Protein AF-0000000071470321 (afdb_homodimer)

Organism: Pichia kudriavzevii (NCBI:txid4909)

Radius of gyration: 18.42 Å; Cα contacts (8 Å, |Δi|>4): 345; chains: 2; bounding box: 33×52×43 Å

Nearest PDB structures (foldseek):
  3jst-assembly2_B  TM=9.432E-01  e=3.176E-10  Brucella melitensis
  4wil-assembly1_A  TM=9.057E-01  e=2.790E-10  Mus musculus
  2ebb-assembly1_A-2  TM=9.153E-01  e=9.550E-10  Geobacillus kaustophilus
  1ru0-assembly1_A  TM=9.056E-01  e=1.087E-09  Mus musculus
  4c45-assembly1_A  TM=8.830E-01  e=2.523E-09  Homo sapiens

Solvent-accessible surface area (backbone atoms only — not comparable to full-atom values): 11444 Å² total; per-residue (Å²): 114,61,57,51,74,67,56,44,57,59,52,46,65,76,40,72,81,47,43,80,42,72,48,86,48,91,91,46,44,29,30,38,35,41,77,48,58,45,96,33,46,68,54,36,50,53,52,48,52,52,44,51,52,52,22,63,75,69,71,52,66,47,39,39,36,35,48,59,27,34,40,39,40,37,35,53,34,74,92,60,59,13,42,33,71,63,43,54,54,47,50,53,51,46,51,52,54,43,55,73,72,60,57,65,130,113,61,58,48,74,68,57,44,56,58,54,46,65,76,41,70,81,47,41,80,42,74,47,86,48,91,90,45,45,30,32,38,36,44,76,48,57,44,96,33,46,70,54,34,50,53,50,48,51,52,46,51,52,52,21,62,75,70,72,52,65,47,39,38,35,35,48,59,27,34,40,37,39,37,35,52,35,75,92,60,58,15,41,33,70,65,42,54,55,48,50,52,51,47,50,52,54,42,56,73,72,59,55,65,129

Foldseek 3Di:
DADDPVRCVVLCVVLVQWDWDCDPDPQAETKIKHKFFDPWLVLQVVLVVQLVVVCVVLVFDWDWDDDTRMIMTMGADVVVRYHDPSRSVSSVSSVVSCVVSPGDD/DADDPVRCVVLCVVLVQWDWDCDPDPQAETKIKHKFFDPWLVLQVVLVVQLVVVCVVLVFDWDWDDDTRMIMTMGADVVVRYHDPSRSVSSVSSVVSCVVSVGDD

InterPro domains:
  IPR001533 Pterin 4 alpha carbinolamine dehydratase [PF01329] (2-96)
  IPR001533 Pterin 4 alpha carbinolamine dehydratase [PTHR12599] (9-101)
  IPR036428 Pterin 4 alpha carbinolamine dehydratase superfamily [G3DSA:3.30.1360.20] (1-102)
  IPR036428 Pterin 4 alpha carbinolamine dehydratase superfamily [SSF55248] (2-99)

Secondary structure (DSSP, 8-state):
----HHHHHHHHTTSTTSEEE---STT---EEEEEEE-SSHHHHHHHHHHHHHHHHHHT---EEEEETTEEEEEE-BGGGTB--HHHHHHHHHHHHHHHHHT---/----HHHHHHHHHTSTTSEEE---STT---EEEEEEE-SSHHHHHHHHHHHHHHHHHHT---EEEEETTEEEEEE-BGGGTB--HHHHHHHHHHHHHHHHTT---

pLDDT: mean 96.02, std 5.5, range [62.69, 98.94]

Sequence (210 aa):
MKLNALQIKTLVAAVPKWQFVPAITDNACDKLTRKYQFRSFEESWCFLTRVAMKSHKLGHHPLIKNLYNVVELELTTHDVQGLSELDFKMAKSIEKAANQLGVKDMKLNALQIKTLVAAVPKWQFVPAITDNACDKLTRKYQFRSFEESWCFLTRVAMKSHKLGHHPLIKNLYNVVELELTTHDVQGLSELDFKMAKSIEKAANQLGVKD

Structure (mmCIF, N/CA/C/O backbone):
data_AF-0000000071470321-model_v1
#
loop_
_entity.id
_entity.type
_entity.pdbx_description
1 polymer '4a-hydroxytetrahydrobiopterin dehydratase'
#
loop_
_atom_site.group_PDB
_atom_site.id
_atom_site.type_symbol
_atom_site.label_atom_id
_atom_site.label_alt_id
_atom_site.label_comp_id
_atom_site.label_asym_id
_atom_site.label_entity_id
_atom_site.label_seq_id
_atom_site.pdbx_PDB_ins_code
_atom_site.Cartn_x
_atom_site.Cartn_y
_atom_site.Cartn_z
_atom_site.occupancy
_atom_site.B_iso_or_equiv
_atom_site.auth_seq_id
_atom_site.auth_comp_id
_atom_site.auth_asym_id
_atom_site.auth_atom_id
_atom_site.pdbx_PDB_model_num
ATOM 1 N N . MET A 1 1 ? 2.666 25.391 5.617 1 93.25 1 MET A N 1
ATOM 2 C CA . MET A 1 1 ? 3.977 25.844 6.062 1 93.25 1 MET A CA 1
ATOM 3 C C . MET A 1 1 ? 4.777 24.703 6.672 1 93.25 1 MET A C 1
ATOM 5 O O . MET A 1 1 ? 4.23 23.875 7.395 1 93.25 1 MET A O 1
ATOM 9 N N . LYS A 1 2 ? 6.105 24.734 6.41 1 97.19 2 LYS A N 1
ATOM 10 C CA . LYS A 1 2 ? 6.98 23.719 6.973 1 97.19 2 LYS A CA 1
ATOM 11 C C . LYS A 1 2 ? 7.203 23.953 8.469 1 97.19 2 LYS A C 1
ATOM 13 O O . LYS A 1 2 ? 7.449 25.078 8.898 1 97.19 2 LYS A O 1
ATOM 18 N N . LEU A 1 3 ? 7.125 22.906 9.203 1 98.06 3 LEU A N 1
ATOM 19 C CA . LEU A 1 3 ? 7.336 22.984 10.641 1 98.06 3 LEU A CA 1
ATOM 20 C C . LEU A 1 3 ? 8.82 23.016 10.977 1 98.06 3 LEU A C 1
ATOM 22 O O . LEU A 1 3 ? 9.625 22.375 10.289 1 98.06 3 LEU A O 1
ATOM 26 N N . ASN A 1 4 ? 9.141 23.719 12.047 1 96.75 4 ASN A N 1
ATOM 27 C CA . ASN A 1 4 ? 10.516 23.703 12.531 1 96.75 4 ASN A CA 1
ATOM 28 C C . ASN A 1 4 ? 10.719 22.641 13.609 1 96.75 4 ASN A C 1
ATOM 30 O O . ASN A 1 4 ? 9.773 21.969 14.008 1 96.75 4 ASN A O 1
ATOM 34 N N . ALA A 1 5 ? 11.977 22.516 14.023 1 96.06 5 ALA A N 1
ATOM 35 C CA . ALA A 1 5 ? 12.344 21.422 14.922 1 96.06 5 ALA A CA 1
ATOM 36 C C . ALA A 1 5 ? 11.547 21.5 16.219 1 96.06 5 ALA A C 1
ATOM 38 O O . ALA A 1 5 ? 11.125 20.469 16.75 1 96.06 5 ALA A O 1
ATOM 39 N N . LEU A 1 6 ? 11.359 22.656 16.781 1 97.38 6 LEU A N 1
ATOM 40 C CA . LEU A 1 6 ? 10.625 22.812 18.031 1 97.38 6 LEU A CA 1
ATOM 41 C C . LEU A 1 6 ? 9.156 22.469 17.844 1 97.38 6 LEU A C 1
ATOM 43 O O . LEU A 1 6 ? 8.562 21.797 18.688 1 97.38 6 LEU A O 1
ATOM 47 N N . GLN A 1 7 ? 8.547 22.969 16.766 1 98.25 7 GLN A N 1
ATOM 48 C CA . GLN A 1 7 ? 7.168 22.641 16.438 1 98.25 7 GLN A CA 1
ATOM 49 C C . GLN A 1 7 ? 6.984 21.125 16.281 1 98.25 7 GLN A C 1
ATOM 51 O O . GLN A 1 7 ? 6.016 20.562 16.797 1 98.25 7 GLN A O 1
ATOM 56 N N . ILE A 1 8 ? 7.891 20.531 15.617 1 98.31 8 ILE A N 1
ATOM 57 C CA . ILE A 1 8 ? 7.832 19.094 15.375 1 98.31 8 ILE A CA 1
ATOM 58 C C . ILE A 1 8 ? 7.891 18.344 16.703 1 98.31 8 ILE A C 1
ATOM 60 O O . ILE A 1 8 ? 7.094 17.422 16.953 1 98.31 8 ILE A O 1
ATOM 64 N N . LYS A 1 9 ? 8.859 18.719 17.516 1 97.25 9 LYS A N 1
ATOM 65 C CA . LYS A 1 9 ? 9 18.062 18.812 1 97.25 9 LYS A CA 1
ATOM 66 C C . LYS A 1 9 ? 7.691 18.125 19.594 1 97.25 9 LYS A C 1
ATOM 68 O O . LYS A 1 9 ? 7.258 17.125 20.172 1 97.25 9 LYS A O 1
ATOM 73 N N . THR A 1 10 ? 7.043 19.219 19.656 1 98.19 10 THR A N 1
ATOM 74 C CA . THR A 1 10 ? 5.789 19.438 20.375 1 98.19 10 THR A CA 1
ATOM 75 C C . THR A 1 10 ? 4.676 18.578 19.781 1 98.19 10 THR A C 1
ATOM 77 O O . THR A 1 10 ? 3.93 17.922 20.5 1 98.19 10 THR A O 1
ATOM 80 N N . LEU A 1 11 ? 4.582 18.594 18.484 1 98.44 11 LEU A N 1
ATOM 81 C CA . LEU A 1 11 ? 3.477 17.922 17.812 1 98.44 11 LEU A CA 1
ATOM 82 C C . LEU A 1 11 ? 3.656 16.422 17.844 1 98.44 11 LEU A C 1
ATOM 84 O O . LEU A 1 11 ? 2.674 15.672 17.891 1 98.44 11 LEU A O 1
ATOM 88 N N . VAL A 1 12 ? 4.926 15.938 17.766 1 98.38 12 VAL A N 1
ATOM 89 C CA . VAL A 1 12 ? 5.199 14.5 17.844 1 98.38 12 VAL A CA 1
ATOM 90 C C . VAL A 1 12 ? 4.676 13.945 19.172 1 98.38 12 VAL A C 1
ATOM 92 O O . VAL A 1 12 ? 4.184 12.82 19.219 1 98.38 12 VAL A O 1
ATOM 95 N N . ALA A 1 13 ? 4.746 14.742 20.203 1 98 13 ALA A N 1
ATOM 96 C CA . ALA A 1 13 ? 4.262 14.336 21.516 1 98 13 ALA A CA 1
ATOM 97 C C . ALA A 1 13 ? 2.764 14.055 21.484 1 98 13 ALA A C 1
ATOM 99 O O . ALA A 1 13 ? 2.26 13.266 22.281 1 98 13 ALA A O 1
ATOM 100 N N . ALA A 1 14 ? 2.057 14.633 20.594 1 97.69 14 ALA A N 1
ATOM 101 C CA . ALA A 1 14 ? 0.608 14.484 20.484 1 97.69 14 ALA A CA 1
ATOM 102 C C . ALA A 1 14 ? 0.24 13.219 19.719 1 97.69 14 ALA A C 1
ATOM 104 O O . ALA A 1 14 ? -0.918 12.797 19.719 1 97.69 14 ALA A O 1
ATOM 105 N N . VAL A 1 15 ? 1.137 12.586 19.031 1 98.19 15 VAL A N 1
ATOM 106 C CA . VAL A 1 15 ? 0.945 11.328 18.312 1 98.19 15 VAL A CA 1
ATOM 107 C C . VAL A 1 15 ? 2.018 10.328 18.719 1 98.19 15 VAL A C 1
ATOM 109 O O . VAL A 1 15 ? 2.803 9.867 17.891 1 98.19 15 VAL A O 1
ATOM 112 N N . PRO A 1 16 ? 1.964 9.852 19.891 1 96.94 16 PRO A N 1
ATOM 113 C CA . PRO A 1 16 ? 3.08 9.141 20.516 1 96.94 16 PRO A CA 1
ATOM 114 C C . PRO A 1 16 ? 3.346 7.781 19.875 1 96.94 16 PRO A C 1
ATOM 116 O O . PRO A 1 16 ? 4.422 7.207 20.062 1 96.94 16 PRO A O 1
ATOM 119 N N . LYS A 1 17 ? 2.447 7.258 19.156 1 97.31 17 LYS A N 1
ATOM 120 C CA . LYS A 1 17 ? 2.66 5.949 18.547 1 97.31 17 LYS A CA 1
ATOM 121 C C . LYS A 1 17 ? 3.322 6.09 17.172 1 97.31 17 LYS A C 1
ATOM 123 O O . LYS A 1 17 ? 3.744 5.094 16.578 1 97.31 17 LYS A O 1
ATOM 128 N N . TRP A 1 18 ? 3.303 7.262 16.641 1 98.56 18 TRP A N 1
ATOM 129 C CA . TRP A 1 18 ? 4 7.543 15.391 1 98.56 18 TRP A CA 1
ATOM 130 C C . TRP A 1 18 ? 5.477 7.828 15.648 1 98.56 18 TRP A C 1
ATOM 132 O O . TRP A 1 18 ? 5.828 8.484 16.625 1 98.56 18 TRP A O 1
ATOM 142 N N . GLN A 1 19 ? 6.273 7.359 14.766 1 98.69 19 GLN A N 1
ATOM 143 C CA . GLN A 1 19 ? 7.711 7.59 14.859 1 98.69 19 GLN A CA 1
ATOM 144 C C . GLN A 1 19 ? 8.148 8.742 13.953 1 98.69 19 GLN A C 1
ATOM 146 O O . GLN A 1 19 ? 7.832 8.75 12.766 1 98.69 19 GLN A O 1
ATOM 151 N N . PHE A 1 20 ? 8.82 9.672 14.523 1 98.62 20 PHE A N 1
ATOM 152 C CA . PHE A 1 20 ? 9.469 10.711 13.734 1 98.62 20 PHE A CA 1
ATOM 153 C C . PHE A 1 20 ? 10.766 10.203 13.125 1 98.62 20 PHE A C 1
ATOM 155 O O . PHE A 1 20 ? 11.594 9.609 13.82 1 98.62 20 PHE A O 1
ATOM 162 N N . VAL A 1 21 ? 10.945 10.367 11.859 1 98.25 21 VAL A N 1
ATOM 163 C CA . VAL A 1 21 ? 12.141 9.969 11.125 1 98.25 21 VAL A CA 1
ATOM 164 C C . VAL A 1 21 ? 12.742 11.172 10.414 1 98.25 21 VAL A C 1
ATOM 166 O O . VAL A 1 21 ? 12.234 11.617 9.383 1 98.25 21 VAL A O 1
ATOM 169 N N . PRO A 1 22 ? 13.797 11.656 10.883 1 96.56 22 PRO A N 1
ATOM 170 C CA . PRO A 1 22 ? 14.43 12.805 10.242 1 96.56 22 PRO A CA 1
ATOM 171 C C . PRO A 1 22 ? 15.055 12.453 8.891 1 96.56 22 PRO A C 1
ATOM 173 O O . PRO A 1 22 ? 15.484 11.32 8.688 1 96.56 22 PRO A O 1
ATOM 176 N N . ALA A 1 23 ? 15.047 13.477 8.039 1 94.56 23 ALA A N 1
ATOM 177 C CA . ALA A 1 23 ? 15.727 13.305 6.754 1 94.56 23 ALA A CA 1
ATOM 178 C C . ALA A 1 23 ? 17.219 13.039 6.949 1 94.56 23 ALA A C 1
ATOM 180 O O . ALA A 1 23 ? 17.875 13.727 7.73 1 94.56 23 ALA A O 1
ATOM 181 N N . ILE A 1 24 ? 17.656 12.016 6.27 1 90.81 24 ILE A N 1
ATOM 182 C CA . ILE A 1 24 ? 19.062 11.641 6.426 1 90.81 24 ILE A CA 1
ATOM 183 C C . ILE A 1 24 ? 19.875 12.18 5.25 1 90.81 24 ILE A C 1
ATOM 185 O O . ILE A 1 24 ? 21.094 12.312 5.336 1 90.81 24 ILE A O 1
ATOM 189 N N . THR A 1 25 ? 19.266 12.375 4.141 1 90.31 25 THR A N 1
ATOM 190 C CA . THR A 1 25 ? 19.906 12.945 2.959 1 90.31 25 THR A CA 1
ATOM 191 C C . THR A 1 25 ? 19.188 14.211 2.506 1 90.31 25 THR A C 1
ATOM 193 O O . THR A 1 25 ? 18.062 14.484 2.947 1 90.31 25 THR A O 1
ATOM 196 N N . ASP A 1 26 ? 19.812 14.859 1.627 1 86.06 26 ASP A N 1
ATOM 197 C CA . ASP A 1 26 ? 19.266 16.109 1.132 1 86.06 26 ASP A CA 1
ATOM 198 C C . ASP A 1 26 ? 18.016 15.867 0.294 1 86.06 26 ASP A C 1
ATOM 200 O O . ASP A 1 26 ? 17.172 16.766 0.141 1 86.06 26 ASP A O 1
ATOM 204 N N . ASN A 1 27 ? 17.906 14.703 -0.226 1 88.75 27 ASN A N 1
ATOM 205 C CA . ASN A 1 27 ? 16.781 14.391 -1.098 1 88.75 27 ASN A CA 1
ATOM 206 C C . ASN A 1 27 ? 15.656 13.711 -0.332 1 88.75 27 ASN A C 1
ATOM 208 O O . ASN A 1 27 ? 14.648 13.312 -0.923 1 88.75 27 ASN A O 1
ATOM 212 N N . ALA A 1 28 ? 15.875 13.641 0.94 1 92.19 28 ALA A N 1
ATOM 213 C CA . ALA A 1 28 ? 14.852 13.016 1.777 1 92.19 28 ALA A CA 1
ATOM 214 C C . ALA A 1 28 ? 14.086 14.055 2.58 1 92.19 28 ALA A C 1
ATOM 216 O O . ALA A 1 28 ? 14.508 15.211 2.682 1 92.19 28 ALA A O 1
ATOM 217 N N . CYS A 1 29 ? 12.945 13.695 2.992 1 95.31 29 CYS A N 1
ATOM 218 C CA . CYS A 1 29 ? 12.117 14.555 3.834 1 95.31 29 CYS A CA 1
ATOM 219 C C . CYS A 1 29 ? 11.953 13.945 5.223 1 95.31 29 CYS A C 1
ATOM 221 O O . CYS A 1 29 ? 11.883 12.727 5.371 1 95.31 29 CYS A O 1
ATOM 223 N N . ASP A 1 30 ? 11.906 14.922 6.227 1 97.75 30 ASP A N 1
ATOM 224 C CA . ASP A 1 30 ? 11.352 14.461 7.496 1 97.75 30 ASP A CA 1
ATOM 225 C C . ASP A 1 30 ? 10.008 13.758 7.289 1 97.75 30 ASP A C 1
ATOM 227 O O . ASP A 1 30 ? 9.211 14.172 6.449 1 97.75 30 ASP A O 1
ATOM 231 N N . LYS A 1 31 ? 9.836 12.734 8.094 1 98.62 31 LYS A N 1
ATOM 232 C CA . LYS A 1 31 ? 8.555 12.039 7.941 1 98.62 31 LYS A CA 1
ATOM 233 C C . LYS A 1 31 ? 8.109 11.422 9.266 1 98.62 31 LYS A C 1
ATOM 235 O O . LYS A 1 31 ? 8.898 11.32 10.203 1 98.62 31 LYS A O 1
ATOM 240 N N . LEU A 1 32 ? 6.801 11.141 9.32 1 98.81 32 LEU A N 1
ATOM 241 C CA . LEU A 1 32 ? 6.215 10.281 10.344 1 98.81 32 LEU A CA 1
ATOM 242 C C . LEU A 1 32 ? 5.953 8.883 9.797 1 98.81 32 LEU A C 1
ATOM 244 O O . LEU A 1 32 ? 5.508 8.734 8.656 1 98.81 32 LEU A O 1
ATOM 248 N N . THR A 1 33 ? 6.242 7.875 10.586 1 98.88 33 THR A N 1
ATOM 249 C CA . THR A 1 33 ? 5.953 6.508 10.172 1 98.88 33 THR A CA 1
ATOM 250 C C . THR A 1 33 ? 5.188 5.762 11.258 1 98.88 33 THR A C 1
ATOM 252 O O . THR A 1 33 ? 5.309 6.082 12.445 1 98.88 33 THR A O 1
ATOM 255 N N . ARG A 1 34 ? 4.375 4.859 10.867 1 98.62 34 ARG A N 1
ATOM 256 C CA . ARG A 1 34 ? 3.562 4.027 11.75 1 98.62 34 ARG A CA 1
ATOM 257 C C . ARG A 1 34 ? 3.291 2.666 11.117 1 98.62 34 ARG A C 1
ATOM 259 O O . ARG A 1 34 ? 3.014 2.574 9.922 1 98.62 34 ARG A O 1
ATOM 266 N N . LYS A 1 35 ? 3.408 1.603 11.938 1 98.44 35 LYS A N 1
ATOM 267 C CA . LYS A 1 35 ? 3.148 0.235 11.492 1 98.44 35 LYS A CA 1
ATOM 268 C C . LYS A 1 35 ? 1.984 -0.38 12.266 1 98.44 35 LYS A C 1
ATOM 270 O O . LYS A 1 35 ? 1.875 -0.203 13.477 1 98.44 35 LYS A O 1
ATOM 275 N N . TYR A 1 36 ? 1.096 -1.03 11.539 1 98.19 36 TYR A N 1
ATOM 276 C CA . TYR A 1 36 ? -0.045 -1.74 12.109 1 98.19 36 TYR A CA 1
ATOM 277 C C . TYR A 1 36 ? -0.025 -3.211 11.711 1 98.19 36 TYR A C 1
ATOM 279 O O . TYR A 1 36 ? 0.339 -3.553 10.578 1 98.19 36 TYR A O 1
ATOM 287 N N . GLN A 1 37 ? -0.44 -4.035 12.648 1 97.06 37 GLN A N 1
ATOM 288 C CA . GLN A 1 37 ? -0.683 -5.449 12.367 1 97.06 37 GLN A CA 1
ATOM 289 C C . GLN A 1 37 ? -2.115 -5.84 12.719 1 97.06 37 GLN A C 1
ATOM 291 O O . GLN A 1 37 ? -2.566 -5.613 13.844 1 97.06 37 GLN A O 1
ATOM 296 N N . PHE A 1 38 ? -2.744 -6.449 11.742 1 97.31 38 PHE A N 1
ATOM 297 C CA . PHE A 1 38 ? -4.133 -6.855 11.914 1 97.31 38 PHE A CA 1
ATOM 298 C C . PHE A 1 38 ? -4.25 -8.375 12 1 97.31 38 PHE A C 1
ATOM 300 O O . PHE A 1 38 ? -3.256 -9.086 11.836 1 97.31 38 PHE A O 1
ATOM 307 N N . ARG A 1 39 ? -5.453 -8.836 12.344 1 95.06 39 ARG A N 1
ATOM 308 C CA . ARG A 1 39 ? -5.664 -10.273 12.484 1 95.06 39 ARG A CA 1
ATOM 309 C C . ARG A 1 39 ? -5.754 -10.945 11.117 1 95.06 39 ARG A C 1
ATOM 311 O O . ARG A 1 39 ? -5.48 -12.141 10.992 1 95.06 39 ARG A O 1
ATOM 318 N N . SER A 1 40 ? -6.184 -10.172 10.078 1 95.62 40 SER A N 1
ATOM 319 C CA . SER A 1 40 ? -6.418 -10.734 8.75 1 95.62 40 SER A CA 1
ATOM 320 C C . SER A 1 40 ? -6.242 -9.68 7.664 1 95.62 40 SER A C 1
ATOM 322 O O . SER A 1 40 ? -6.172 -8.484 7.957 1 95.62 40 SER A O 1
ATOM 324 N N . PHE A 1 41 ? -6.133 -10.18 6.453 1 96.69 41 PHE A N 1
ATOM 325 C CA . PHE A 1 41 ? -6.094 -9.273 5.312 1 96.69 41 PHE A CA 1
ATOM 326 C C . PHE A 1 41 ? -7.371 -8.438 5.238 1 96.69 41 PHE A C 1
ATOM 328 O O . PHE A 1 41 ? -7.324 -7.25 4.93 1 96.69 41 PHE A O 1
ATOM 335 N N . GLU A 1 42 ? -8.469 -9.062 5.512 1 95.5 42 GLU A N 1
ATOM 336 C CA . GLU A 1 42 ? -9.75 -8.367 5.477 1 95.5 42 GLU A CA 1
ATOM 337 C C . GLU A 1 42 ? -9.766 -7.18 6.438 1 95.5 42 GLU A C 1
ATOM 339 O O . GLU A 1 42 ? -10.258 -6.102 6.094 1 95.5 42 GLU A O 1
ATOM 344 N N . GLU A 1 43 ? -9.273 -7.328 7.582 1 96.06 43 GLU A N 1
ATOM 345 C CA . GLU A 1 43 ? -9.234 -6.246 8.562 1 96.06 43 GLU A CA 1
ATOM 346 C C . GLU A 1 43 ? -8.281 -5.137 8.125 1 96.06 43 GLU A C 1
ATOM 348 O O . GLU A 1 43 ? -8.578 -3.955 8.289 1 96.06 43 GLU A O 1
ATOM 353 N N . SER A 1 44 ? -7.129 -5.57 7.598 1 97.19 44 SER A N 1
ATOM 354 C CA . SER A 1 44 ? -6.195 -4.555 7.129 1 97.19 44 SER A CA 1
ATOM 355 C C . SER A 1 44 ? -6.801 -3.723 6.004 1 97.19 44 SER A C 1
ATOM 357 O O . SER A 1 44 ? -6.613 -2.506 5.953 1 97.19 44 SER A O 1
ATOM 359 N N . TRP A 1 45 ? -7.551 -4.383 5.145 1 97.5 45 TRP A N 1
ATOM 360 C CA . TRP A 1 45 ? -8.141 -3.654 4.027 1 97.5 45 TRP A CA 1
ATOM 361 C C . TRP A 1 45 ? -9.281 -2.754 4.5 1 97.5 45 TRP A C 1
ATOM 363 O O . TRP A 1 45 ? -9.477 -1.662 3.963 1 97.5 45 TRP A O 1
ATOM 373 N N . CYS A 1 46 ? -10.008 -3.184 5.48 1 97.19 46 CYS A N 1
ATOM 374 C CA . CYS A 1 46 ? -11.008 -2.314 6.09 1 97.19 46 CYS A CA 1
ATOM 375 C C . CYS A 1 46 ? -10.367 -1.051 6.648 1 97.19 46 CYS A C 1
ATOM 377 O O . CYS A 1 46 ? -10.875 0.053 6.438 1 97.19 46 CYS A O 1
ATOM 379 N N . PHE A 1 47 ? -9.328 -1.191 7.352 1 98.25 47 PHE A N 1
ATOM 380 C CA . PHE A 1 47 ? -8.578 -0.069 7.898 1 98.25 47 PHE A CA 1
ATOM 381 C C . PHE A 1 47 ? -8.109 0.866 6.789 1 98.25 47 PHE A C 1
ATOM 383 O O . PHE A 1 47 ? -8.32 2.078 6.863 1 98.25 47 PHE A O 1
ATOM 390 N N . LEU A 1 48 ? -7.551 0.27 5.758 1 98.5 48 LEU A N 1
ATOM 391 C CA . LEU A 1 48 ? -6.992 1.064 4.668 1 98.5 48 LEU A CA 1
ATOM 392 C C . LEU A 1 48 ? -8.094 1.814 3.926 1 98.5 48 LEU A C 1
ATOM 394 O O . LEU A 1 48 ? -7.879 2.934 3.453 1 98.5 48 LEU A O 1
ATOM 398 N N . THR A 1 49 ? -9.227 1.195 3.811 1 97.56 49 THR A N 1
ATOM 399 C CA . THR A 1 49 ? -10.344 1.88 3.18 1 97.56 49 THR A CA 1
ATOM 400 C C . THR A 1 49 ? -10.742 3.119 3.977 1 97.56 49 THR A C 1
ATOM 402 O O . THR A 1 49 ? -11.023 4.172 3.398 1 97.56 49 THR A O 1
ATOM 405 N N . ARG A 1 50 ? -10.789 3.07 5.238 1 97.69 50 ARG A N 1
ATOM 406 C CA . ARG A 1 50 ? -11.062 4.234 6.074 1 97.69 50 ARG A CA 1
ATOM 407 C C . ARG A 1 50 ? -9.977 5.297 5.914 1 97.69 50 ARG A C 1
ATOM 409 O O . ARG A 1 50 ? -10.281 6.488 5.824 1 97.69 50 ARG A O 1
ATOM 416 N N . VAL A 1 51 ? -8.766 4.832 5.922 1 98.38 51 VAL A N 1
ATOM 417 C CA . VAL A 1 51 ? -7.648 5.75 5.742 1 98.38 51 VAL A CA 1
ATOM 418 C C . VAL A 1 51 ? -7.781 6.473 4.402 1 98.38 51 VAL A C 1
ATOM 420 O O . VAL A 1 51 ? -7.562 7.684 4.32 1 98.38 51 VAL A O 1
ATOM 423 N N . ALA A 1 52 ? -8.141 5.738 3.373 1 98.31 52 ALA A N 1
ATOM 424 C CA . ALA A 1 52 ? -8.32 6.328 2.049 1 98.31 52 ALA A CA 1
ATOM 425 C C . ALA A 1 52 ? -9.391 7.422 2.074 1 98.31 52 ALA A C 1
ATOM 427 O O . ALA A 1 52 ? -9.211 8.484 1.479 1 98.31 52 ALA A O 1
ATOM 428 N N . MET A 1 53 ? -10.469 7.203 2.746 1 96.69 53 MET A N 1
ATOM 429 C CA . MET A 1 53 ? -11.539 8.188 2.857 1 96.69 53 MET A CA 1
ATOM 430 C C . MET A 1 53 ? -11.062 9.43 3.6 1 96.69 53 MET A C 1
ATOM 432 O O . MET A 1 53 ? -11.359 10.555 3.188 1 96.69 53 MET A O 1
ATOM 436 N N . LYS A 1 54 ? -10.367 9.242 4.672 1 97.38 54 LYS A N 1
ATOM 437 C CA . LYS A 1 54 ? -9.836 10.375 5.434 1 97.38 54 LYS A CA 1
ATOM 438 C C . LYS A 1 54 ? -8.836 11.172 4.605 1 97.38 54 LYS A C 1
ATOM 440 O O . LYS A 1 54 ? -8.797 12.398 4.691 1 97.38 54 LYS A O 1
ATOM 445 N N . SER A 1 55 ? -7.957 10.461 3.857 1 97.25 55 SER A N 1
ATOM 446 C CA . SER A 1 55 ? -6.996 11.094 2.963 1 97.25 55 SER A CA 1
ATOM 447 C C . SER A 1 55 ? -7.691 12.023 1.972 1 97.25 55 SER A C 1
ATOM 449 O O . SER A 1 55 ? -7.246 13.156 1.758 1 97.25 55 SER A O 1
ATOM 451 N N . HIS A 1 56 ? -8.758 11.5 1.398 1 94.06 56 HIS A N 1
ATOM 452 C CA . HIS A 1 56 ? -9.516 12.273 0.428 1 94.06 56 HIS A CA 1
ATOM 453 C C . HIS A 1 56 ? -10.117 13.523 1.069 1 94.06 56 HIS A C 1
ATOM 455 O O . HIS A 1 56 ? -10.047 14.617 0.5 1 94.06 56 HIS A O 1
ATOM 461 N N . LYS A 1 57 ? -10.664 13.398 2.223 1 94.69 57 LYS A N 1
ATOM 462 C CA . LYS A 1 57 ? -11.297 14.492 2.941 1 94.69 57 LYS A CA 1
ATOM 463 C C . LYS A 1 57 ? -10.289 15.578 3.305 1 94.69 57 LYS A C 1
ATOM 465 O O . LYS A 1 57 ? -10.562 16.766 3.158 1 94.69 57 LYS A O 1
ATOM 470 N N . LEU A 1 58 ? -9.125 15.172 3.736 1 96.25 58 LEU A N 1
ATOM 471 C CA . LEU A 1 58 ? -8.117 16.109 4.227 1 96.25 58 LEU A CA 1
ATOM 472 C C . LEU A 1 58 ? -7.262 16.641 3.08 1 96.25 58 LEU A C 1
ATOM 474 O O . LEU A 1 58 ? -6.562 17.641 3.236 1 96.25 58 LEU A O 1
ATOM 478 N N . GLY A 1 59 ? -7.297 15.906 1.946 1 95.94 59 GLY A N 1
ATOM 479 C CA . GLY A 1 59 ? -6.426 16.266 0.837 1 95.94 59 GLY A CA 1
ATOM 480 C C . GLY A 1 59 ? -4.961 15.984 1.11 1 95.94 59 GLY A C 1
ATOM 481 O O . GLY A 1 59 ? -4.086 16.719 0.647 1 95.94 59 GLY A O 1
ATOM 482 N N . HIS A 1 60 ? -4.664 15.094 1.919 1 97.94 60 HIS A N 1
ATOM 483 C CA . HIS A 1 60 ? -3.326 14.648 2.283 1 97.94 60 HIS A CA 1
ATOM 484 C C . HIS A 1 60 ? -3.238 13.125 2.285 1 97.94 60 HIS A C 1
ATOM 486 O O . HIS A 1 60 ? -4.016 12.453 2.971 1 97.94 60 HIS A O 1
ATOM 492 N N . HIS A 1 61 ? -2.295 12.594 1.444 1 98.06 61 HIS A N 1
ATOM 493 C CA . HIS A 1 61 ? -2.252 11.156 1.197 1 98.06 61 HIS A CA 1
ATOM 494 C C . HIS A 1 61 ? -0.959 10.539 1.724 1 98.06 61 HIS A C 1
ATOM 496 O O . HIS A 1 61 ? 0.134 10.984 1.364 1 98.06 61 HIS A O 1
ATOM 502 N N . PRO A 1 62 ? -1.076 9.523 2.547 1 98.69 62 PRO A N 1
ATOM 503 C CA . PRO A 1 62 ? 0.125 8.828 3.01 1 98.69 62 PRO A CA 1
ATOM 504 C C . PRO A 1 62 ? 0.733 7.926 1.939 1 98.69 62 PRO A C 1
ATOM 506 O O . PRO A 1 62 ? 0.047 7.535 0.991 1 98.69 62 PRO A O 1
ATOM 509 N N . LEU A 1 63 ? 2.053 7.684 2.055 1 98.75 63 LEU A N 1
ATOM 510 C CA . LEU A 1 63 ? 2.58 6.473 1.441 1 98.75 63 LEU A CA 1
ATOM 511 C C . LEU A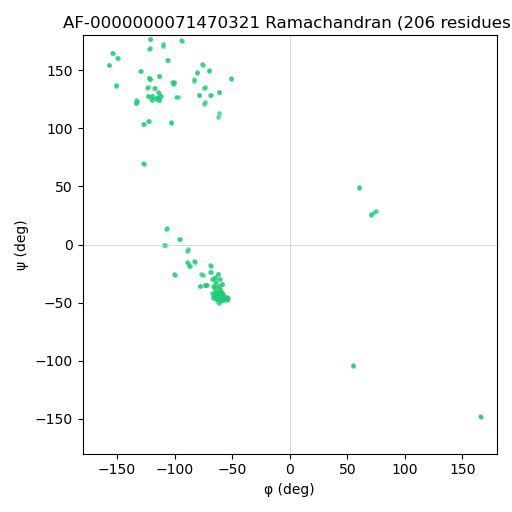 1 63 ? 2.076 5.23 2.17 1 98.75 63 LEU A C 1
ATOM 513 O O . LEU A 1 63 ? 2.154 5.152 3.398 1 98.75 63 LEU A O 1
ATOM 517 N N . ILE A 1 64 ? 1.52 4.273 1.443 1 98.88 64 ILE A N 1
ATOM 518 C CA . ILE A 1 64 ? 0.955 3.051 2.006 1 98.88 64 ILE A CA 1
ATOM 519 C C . ILE A 1 64 ? 1.787 1.848 1.566 1 98.88 64 ILE A C 1
ATOM 521 O O . ILE A 1 64 ? 2.057 1.674 0.375 1 98.88 64 ILE A O 1
ATOM 525 N N . LYS A 1 65 ? 2.246 1.104 2.463 1 98.88 65 LYS A N 1
ATOM 526 C CA . LYS A 1 65 ? 2.771 -0.236 2.221 1 98.88 65 LYS A CA 1
ATOM 527 C C . LYS A 1 65 ? 1.937 -1.292 2.939 1 98.88 65 LYS A C 1
ATOM 529 O O . LYS A 1 65 ? 1.665 -1.168 4.137 1 98.88 65 LYS A O 1
ATOM 534 N N . ASN A 1 66 ? 1.493 -2.244 2.174 1 98.81 66 ASN A N 1
ATOM 535 C CA . ASN A 1 66 ? 0.65 -3.295 2.734 1 98.81 66 ASN A CA 1
ATOM 536 C C . ASN A 1 66 ? 1.107 -4.68 2.285 1 98.81 66 ASN A C 1
ATOM 538 O O . ASN A 1 66 ? 1.249 -4.934 1.088 1 98.81 66 ASN A O 1
ATOM 542 N N . LEU A 1 67 ? 1.381 -5.555 3.201 1 98.19 67 LEU A N 1
ATOM 543 C CA . LEU A 1 67 ? 1.637 -6.973 2.967 1 98.19 67 LEU A CA 1
ATOM 544 C C . LEU A 1 67 ? 0.748 -7.84 3.854 1 98.19 67 LEU A C 1
ATOM 546 O O . LEU A 1 67 ? 0.997 -7.965 5.055 1 98.19 67 LEU A O 1
ATOM 550 N N . TYR A 1 68 ? -0.263 -8.391 3.209 1 96.62 68 TYR A N 1
ATOM 551 C CA . TYR A 1 68 ? -1.271 -9.195 3.891 1 96.62 68 TYR A CA 1
ATOM 552 C C . TYR A 1 68 ? -1.897 -8.422 5.043 1 96.62 68 TYR A C 1
ATOM 554 O O . TYR A 1 68 ? -2.646 -7.465 4.824 1 96.62 68 TYR A O 1
ATOM 562 N N . ASN A 1 69 ? -1.508 -8.75 6.297 1 96.94 69 ASN A N 1
ATOM 563 C CA . ASN A 1 69 ? -2.197 -8.141 7.426 1 96.94 69 ASN A CA 1
ATOM 564 C C . ASN A 1 69 ? -1.328 -7.09 8.109 1 96.94 69 ASN A C 1
ATOM 566 O O . ASN A 1 69 ? -1.616 -6.672 9.234 1 96.94 69 ASN A O 1
ATOM 570 N N . VAL A 1 70 ? -0.233 -6.691 7.414 1 98.06 70 VAL A N 1
ATOM 571 C CA . VAL A 1 70 ? 0.664 -5.672 7.945 1 98.06 70 VAL A CA 1
ATOM 572 C C . VAL A 1 70 ? 0.581 -4.414 7.086 1 98.06 70 VAL A C 1
ATOM 574 O O . VAL A 1 70 ? 0.682 -4.484 5.859 1 98.06 70 VAL A O 1
ATOM 577 N N . VAL A 1 71 ? 0.345 -3.256 7.742 1 98.62 71 VAL A N 1
ATOM 578 C CA . VAL A 1 71 ? 0.255 -1.968 7.062 1 98.62 71 VAL A CA 1
ATOM 579 C C . VAL A 1 71 ? 1.317 -1.02 7.613 1 98.62 71 VAL A C 1
ATOM 581 O O . VAL A 1 71 ? 1.438 -0.849 8.828 1 98.62 71 VAL A O 1
ATOM 584 N N . GLU A 1 72 ? 2.104 -0.488 6.758 1 98.88 72 GLU A N 1
ATOM 585 C CA . GLU A 1 72 ? 3.035 0.586 7.094 1 98.88 72 GLU A CA 1
ATOM 586 C C . GLU A 1 72 ? 2.666 1.881 6.375 1 98.88 72 GLU A C 1
ATOM 588 O O . GLU A 1 72 ? 2.416 1.877 5.168 1 98.88 72 GLU A O 1
ATOM 593 N N . LEU A 1 73 ? 2.615 2.961 7.145 1 98.88 73 LEU A N 1
ATOM 594 C CA . LEU A 1 73 ? 2.256 4.262 6.586 1 98.88 73 LEU A CA 1
ATOM 595 C C . LEU A 1 73 ? 3.373 5.273 6.809 1 98.88 73 LEU A C 1
ATOM 597 O O . LEU A 1 73 ? 4.023 5.27 7.855 1 98.88 73 LEU A O 1
ATOM 601 N N . GLU A 1 74 ? 3.598 6.121 5.848 1 98.88 74 GLU A N 1
ATOM 602 C CA . GLU A 1 74 ? 4.477 7.281 5.965 1 98.88 74 GLU A CA 1
ATOM 603 C C . GLU A 1 74 ? 3.736 8.57 5.629 1 98.88 74 GLU A C 1
ATOM 605 O O . GLU A 1 74 ? 2.959 8.617 4.672 1 98.88 74 GLU A O 1
ATOM 610 N N . LEU A 1 75 ? 3.951 9.594 6.477 1 98.81 75 LEU A N 1
ATOM 611 C CA . LEU A 1 75 ? 3.373 10.914 6.254 1 98.81 75 LEU A CA 1
ATOM 612 C C . LEU A 1 75 ? 4.465 11.969 6.105 1 98.81 75 LEU A C 1
ATOM 614 O O . LEU A 1 75 ? 5.383 12.039 6.926 1 98.81 75 LEU A O 1
ATOM 618 N N . THR A 1 76 ? 4.434 12.719 5.113 1 98.5 76 THR A N 1
ATOM 619 C CA . THR A 1 76 ? 5.254 13.898 4.855 1 98.5 76 THR A CA 1
ATOM 620 C C . THR A 1 76 ? 4.562 14.836 3.865 1 98.5 76 THR A C 1
ATOM 622 O O . THR A 1 76 ? 3.658 14.414 3.139 1 98.5 76 THR A O 1
ATOM 625 N N . THR A 1 77 ? 4.84 16.047 3.898 1 97.88 77 THR A N 1
ATOM 626 C CA . THR A 1 77 ? 4.34 17.016 2.924 1 97.88 77 THR A CA 1
ATOM 627 C C . THR A 1 77 ? 5.426 17.375 1.913 1 97.88 77 THR A C 1
ATOM 629 O O . THR A 1 77 ? 6.297 18.2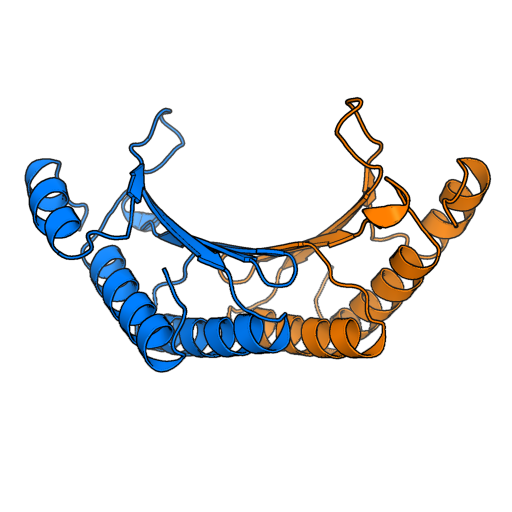03 2.195 1 97.88 77 THR A O 1
ATOM 632 N N . HIS A 1 78 ? 5.27 16.828 0.717 1 93.94 78 HIS A N 1
ATOM 633 C CA . HIS A 1 78 ? 6.305 16.953 -0.302 1 93.94 78 HIS A CA 1
ATOM 634 C C . HIS A 1 78 ? 6.484 18.406 -0.73 1 93.94 78 HIS A C 1
ATOM 636 O O . HIS A 1 78 ? 7.609 18.844 -0.99 1 93.94 78 HIS A O 1
ATOM 642 N N . ASP A 1 79 ? 5.41 19.141 -0.72 1 93.81 79 ASP A N 1
ATOM 643 C CA . ASP A 1 79 ? 5.434 20.516 -1.204 1 93.81 79 ASP A CA 1
ATOM 644 C C . ASP A 1 79 ? 6.328 21.391 -0.332 1 93.81 79 ASP A C 1
ATOM 646 O O . ASP A 1 79 ? 6.891 22.391 -0.805 1 93.81 79 ASP A O 1
ATOM 650 N N . VAL A 1 80 ? 6.465 21.078 0.894 1 95.56 80 VAL A N 1
ATOM 651 C CA . VAL A 1 80 ? 7.254 21.906 1.801 1 95.56 80 VAL A CA 1
ATOM 652 C C . VAL A 1 80 ? 8.562 21.188 2.141 1 95.56 80 VAL A C 1
ATOM 654 O O . VAL A 1 80 ? 9.336 21.672 2.977 1 95.56 80 VAL A O 1
ATOM 657 N N . GLN A 1 81 ? 8.742 19.969 1.572 1 94.25 81 GLN A N 1
ATOM 658 C CA . GLN A 1 81 ? 9.945 19.156 1.755 1 94.25 81 GLN A CA 1
ATOM 659 C C . GLN A 1 81 ? 10.164 18.812 3.227 1 94.25 81 GLN A C 1
ATOM 661 O O . GLN A 1 81 ? 11.258 19.016 3.76 1 94.25 81 GLN A O 1
ATOM 666 N N . GLY A 1 82 ? 9.133 18.359 3.844 1 97.38 82 GLY A N 1
ATOM 667 C CA . GLY A 1 82 ? 9.148 18.047 5.262 1 97.38 82 GLY A CA 1
ATOM 668 C C . GLY A 1 82 ? 7.766 17.859 5.848 1 97.38 82 GLY A C 1
ATOM 669 O O . GLY A 1 82 ? 6.871 17.328 5.184 1 97.38 82 GLY A O 1
ATOM 670 N N . LEU A 1 83 ? 7.695 18.234 7.145 1 98.69 83 LEU A N 1
ATOM 671 C CA . LEU A 1 83 ? 6.426 18.047 7.84 1 98.69 83 LEU A CA 1
ATOM 672 C C . LEU A 1 83 ? 5.652 19.344 7.934 1 98.69 83 LEU A C 1
ATOM 674 O O . LEU A 1 83 ? 6.246 20.422 8.125 1 98.69 83 LEU A O 1
ATOM 678 N N . SER A 1 84 ? 4.391 19.297 7.762 1 98.69 84 SER A N 1
ATOM 679 C CA . SER A 1 84 ? 3.438 20.375 8.016 1 98.69 84 SER A CA 1
ATOM 680 C C . SER A 1 84 ? 2.375 19.953 9.023 1 98.69 84 SER A C 1
ATOM 682 O O . SER A 1 84 ? 2.354 18.797 9.461 1 98.69 84 SER A O 1
ATOM 684 N N . GLU A 1 85 ? 1.5 20.875 9.383 1 98.19 85 GLU A N 1
ATOM 685 C CA . GLU A 1 85 ? 0.437 20.562 10.328 1 98.19 85 GLU A CA 1
ATOM 686 C C . GLU A 1 85 ? -0.476 19.453 9.789 1 98.19 85 GLU A C 1
ATOM 688 O O . GLU A 1 85 ? -1.058 18.688 10.555 1 98.19 85 GLU A O 1
ATOM 693 N N . LEU A 1 86 ? -0.624 19.344 8.461 1 98.31 86 LEU A N 1
ATOM 694 C CA . LEU A 1 86 ? -1.487 18.359 7.828 1 98.31 86 LEU A CA 1
ATOM 695 C C . LEU A 1 86 ? -1.029 16.938 8.164 1 98.31 86 LEU A C 1
ATOM 697 O O . LEU A 1 86 ? -1.852 16.031 8.289 1 98.31 86 LEU A O 1
ATOM 701 N N . ASP A 1 87 ? 0.228 16.766 8.25 1 98.75 87 ASP A N 1
ATOM 702 C CA . ASP A 1 87 ? 0.758 15.445 8.578 1 98.75 87 ASP A CA 1
ATOM 703 C C . ASP A 1 87 ? 0.258 14.984 9.945 1 98.75 87 ASP A C 1
ATOM 705 O O . ASP A 1 87 ? -0.119 13.82 10.109 1 98.75 87 ASP A O 1
ATOM 709 N N . PHE A 1 88 ? 0.226 15.875 10.875 1 98.81 88 PHE A N 1
ATOM 710 C CA . PHE A 1 88 ? -0.182 15.523 12.227 1 98.81 88 PHE A CA 1
ATOM 711 C C . PHE A 1 88 ? -1.697 15.391 12.32 1 98.81 88 PHE A C 1
ATOM 713 O O . PHE A 1 88 ? -2.207 14.547 13.062 1 98.81 88 PHE A O 1
ATOM 720 N N . LYS A 1 89 ? -2.381 16.219 11.594 1 98.5 89 LYS A N 1
ATOM 721 C CA . LYS A 1 89 ? -3.826 16.047 11.508 1 98.5 89 LYS A CA 1
ATOM 722 C C . LYS A 1 89 ? -4.176 14.672 10.93 1 98.5 89 LYS A C 1
ATOM 724 O O . LYS A 1 89 ? -5.055 13.977 11.445 1 98.5 89 LYS A O 1
ATOM 729 N N . MET A 1 90 ? -3.488 14.289 9.906 1 98.69 90 MET A N 1
ATOM 730 C CA . MET A 1 90 ? -3.703 12.984 9.281 1 98.69 90 MET A CA 1
ATOM 731 C C . MET A 1 90 ? -3.354 11.859 10.242 1 98.69 90 MET A C 1
ATOM 733 O O . MET A 1 90 ? -4.094 10.875 10.352 1 98.69 90 MET A O 1
ATOM 737 N N . ALA A 1 91 ? -2.242 11.977 10.867 1 98.75 91 ALA A N 1
ATOM 738 C CA . ALA A 1 91 ? -1.809 10.961 11.828 1 98.75 91 ALA A CA 1
ATOM 739 C C . ALA A 1 91 ? -2.879 10.719 12.891 1 98.75 91 ALA A C 1
ATOM 741 O O . ALA A 1 91 ? -3.199 9.57 13.203 1 98.75 91 ALA A O 1
ATOM 742 N N . LYS A 1 92 ? -3.4 11.805 13.43 1 98.31 92 LYS A N 1
ATOM 743 C CA . LYS A 1 92 ? -4.445 11.688 14.438 1 98.31 92 LYS A CA 1
ATOM 744 C C . LYS A 1 92 ? -5.684 11 13.875 1 98.31 92 LYS A C 1
ATOM 746 O O . LYS A 1 92 ? -6.293 10.156 14.531 1 98.31 92 LYS A O 1
ATOM 751 N N . SER A 1 93 ? -6.027 11.375 12.711 1 97.88 93 SER A N 1
ATOM 752 C CA . SER A 1 93 ? -7.18 10.781 12.055 1 97.88 93 SER A CA 1
ATOM 753 C C . SER A 1 93 ? -6.977 9.281 11.836 1 97.88 93 SER A C 1
ATOM 755 O O . SER A 1 93 ? -7.902 8.492 12.023 1 97.88 93 SER A O 1
ATOM 757 N N . ILE A 1 94 ? -5.824 8.875 11.398 1 98.38 94 ILE A N 1
ATOM 758 C CA . ILE A 1 94 ? -5.504 7.477 11.148 1 98.38 94 ILE A CA 1
ATOM 759 C C . ILE A 1 94 ? -5.543 6.691 12.461 1 98.38 94 ILE A C 1
ATOM 761 O O . ILE A 1 94 ? -6.074 5.582 12.508 1 98.38 94 ILE A O 1
ATOM 765 N N . GLU A 1 95 ? -5.023 7.305 13.531 1 97.56 95 GLU A N 1
ATOM 766 C CA . GLU A 1 95 ? -5.074 6.652 14.836 1 97.56 95 GLU A CA 1
ATOM 767 C C . GLU A 1 95 ? -6.516 6.422 15.281 1 97.56 95 GLU A C 1
ATOM 769 O O . GLU A 1 95 ? -6.832 5.383 15.867 1 97.56 95 GLU A O 1
ATOM 774 N N . LYS A 1 96 ? -7.316 7.395 15.062 1 95.75 96 LYS A N 1
ATOM 775 C CA . LYS A 1 96 ? -8.727 7.242 15.406 1 95.75 96 LYS A CA 1
ATOM 776 C C . LYS A 1 96 ? -9.352 6.07 14.656 1 95.75 96 LYS A C 1
ATOM 778 O O . LYS A 1 96 ? -10.094 5.277 15.242 1 95.75 96 LYS A O 1
ATOM 783 N N . ALA A 1 97 ? -9.062 5.957 13.367 1 96.12 97 ALA A N 1
ATOM 784 C CA . ALA A 1 97 ? -9.562 4.848 12.562 1 96.12 97 ALA A CA 1
ATOM 785 C C . ALA A 1 97 ? -9.07 3.51 13.102 1 96.12 97 ALA A C 1
ATOM 787 O O . ALA A 1 97 ? -9.844 2.549 13.188 1 96.12 97 ALA A O 1
ATOM 788 N N . ALA A 1 98 ? -7.793 3.395 13.398 1 96.69 98 ALA A N 1
ATOM 789 C CA . ALA A 1 98 ? -7.207 2.166 13.938 1 96.69 98 ALA A CA 1
ATOM 790 C C . ALA A 1 98 ? -7.863 1.775 15.258 1 96.69 98 ALA A C 1
ATOM 792 O O . ALA A 1 98 ? -8.156 0.601 15.484 1 96.69 98 ALA A O 1
ATOM 793 N N . ASN A 1 99 ? -8.109 2.766 16.094 1 94.31 99 ASN A N 1
ATOM 794 C CA . ASN A 1 99 ? -8.719 2.533 17.406 1 94.31 99 ASN A CA 1
ATOM 795 C C . ASN A 1 99 ? -10.156 2.025 17.266 1 94.31 99 ASN A C 1
ATOM 797 O O . ASN A 1 99 ? -10.594 1.165 18.031 1 94.31 99 ASN A O 1
ATOM 801 N N . GLN A 1 100 ? -10.836 2.514 16.344 1 92.62 100 GLN A N 1
ATOM 802 C CA . GLN A 1 100 ? -12.219 2.105 16.109 1 92.62 100 GLN A CA 1
ATOM 803 C C . GLN A 1 100 ? -12.297 0.65 15.656 1 92.62 100 GLN A C 1
ATOM 805 O O . GLN A 1 100 ? -13.281 -0.036 15.922 1 92.62 100 GLN A O 1
ATOM 810 N N . LEU A 1 101 ? -11.281 0.149 14.984 1 91.31 101 LEU A N 1
ATOM 811 C CA . LEU A 1 101 ? -11.25 -1.226 14.492 1 91.31 101 LEU A CA 1
ATOM 812 C C . LEU A 1 101 ? -10.664 -2.162 15.547 1 91.31 101 LEU A C 1
ATOM 814 O O . LEU A 1 101 ? -10.68 -3.383 15.375 1 91.31 101 LEU A O 1
ATOM 818 N N . GLY A 1 102 ? -10.172 -1.622 16.656 1 84.94 102 GLY A N 1
ATOM 819 C CA . GLY A 1 102 ? -9.625 -2.422 17.734 1 84.94 102 GLY A CA 1
ATOM 820 C C . GLY A 1 102 ? -8.258 -3 17.422 1 84.94 102 GLY A C 1
ATOM 821 O O . GLY A 1 102 ? -7.961 -4.137 17.797 1 84.94 102 GLY A O 1
ATOM 822 N N . VAL A 1 103 ? -7.488 -2.328 16.594 1 79.44 103 VAL A N 1
ATOM 823 C CA . VAL A 1 103 ? -6.133 -2.779 16.297 1 79.44 103 VAL A CA 1
ATOM 824 C C . VAL A 1 103 ? -5.293 -2.768 17.578 1 79.44 103 VAL A C 1
ATOM 826 O O . VAL A 1 103 ? -5.332 -1.803 18.344 1 79.44 103 VAL A O 1
ATOM 829 N N . LYS A 1 104 ? -5.047 -3.879 17.938 1 64 104 LYS A N 1
ATOM 830 C CA . LYS A 1 104 ? -4.285 -4.02 19.172 1 64 104 LYS A CA 1
ATOM 831 C C . LYS A 1 104 ? -2.82 -3.643 18.969 1 64 104 LYS A C 1
ATOM 833 O O . LYS A 1 104 ? -2.229 -3.988 17.938 1 64 104 LYS A O 1
ATOM 838 N N . ASP A 1 105 ? -2.301 -2.693 19.719 1 63 105 ASP A N 1
ATOM 839 C CA . ASP A 1 105 ? -0.882 -2.348 19.719 1 63 105 ASP A CA 1
ATOM 840 C C . ASP A 1 105 ? -0.032 -3.508 20.234 1 63 105 ASP A C 1
ATOM 842 O O . ASP A 1 105 ? -0.506 -4.332 21.016 1 63 105 ASP A O 1
ATOM 846 N N . MET B 1 1 ? 4.207 -25.375 -5.691 1 93.19 1 MET B N 1
ATOM 847 C CA . MET B 1 1 ? 5.566 -25.781 -6.035 1 93.19 1 MET B CA 1
ATOM 848 C C . MET B 1 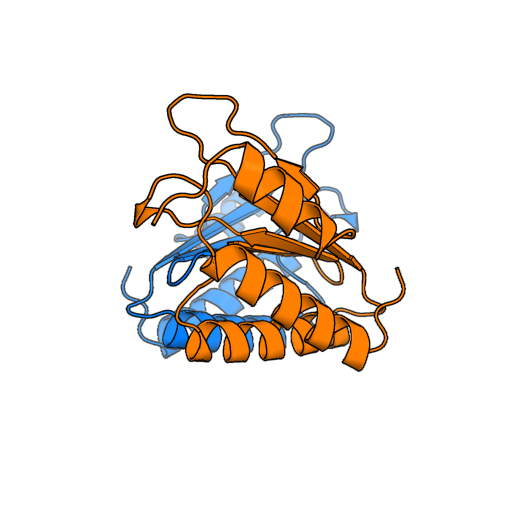1 ? 6.359 -24.609 -6.582 1 93.19 1 MET B C 1
ATOM 850 O O . MET B 1 1 ? 5.832 -23.797 -7.348 1 93.19 1 MET B O 1
ATOM 854 N N . LYS B 1 2 ? 7.676 -24.578 -6.227 1 97.12 2 LYS B N 1
ATOM 855 C CA . LYS B 1 2 ? 8.547 -23.516 -6.723 1 97.12 2 LYS B CA 1
ATOM 856 C C . LYS B 1 2 ? 8.883 -23.734 -8.195 1 97.12 2 LYS B C 1
ATOM 858 O O . LYS B 1 2 ? 9.211 -24.844 -8.609 1 97.12 2 LYS B O 1
ATOM 863 N N . LEU B 1 3 ? 8.797 -22.688 -8.938 1 98.06 3 LEU B N 1
ATOM 864 C CA . LEU B 1 3 ? 9.117 -22.766 -10.359 1 98.06 3 LEU B CA 1
ATOM 865 C C . LEU B 1 3 ? 10.625 -22.719 -10.586 1 98.06 3 LEU B C 1
ATOM 867 O O . LEU B 1 3 ? 11.352 -22.047 -9.844 1 98.06 3 LEU B O 1
ATOM 871 N N . ASN B 1 4 ? 11.039 -23.391 -11.625 1 96.75 4 ASN B N 1
ATOM 872 C CA . ASN B 1 4 ? 12.445 -23.312 -12.008 1 96.75 4 ASN B CA 1
ATOM 873 C C . ASN B 1 4 ? 12.68 -22.234 -13.07 1 96.75 4 ASN B C 1
ATOM 875 O O . ASN B 1 4 ? 11.734 -21.609 -13.539 1 96.75 4 ASN B O 1
ATOM 879 N N . ALA B 1 5 ? 13.953 -22.047 -13.398 1 96.06 5 ALA B N 1
ATOM 880 C CA . ALA B 1 5 ? 14.336 -20.938 -14.273 1 96.06 5 ALA B CA 1
ATOM 881 C C . ALA B 1 5 ? 13.641 -21.031 -15.625 1 96.06 5 ALA B C 1
ATOM 883 O O . ALA B 1 5 ? 13.219 -20.016 -16.188 1 96.06 5 ALA B O 1
ATOM 884 N N . LEU B 1 6 ? 13.547 -22.188 -16.188 1 97.38 6 LEU B N 1
ATOM 885 C CA . LEU B 1 6 ? 12.906 -22.375 -17.484 1 97.38 6 LEU B CA 1
ATOM 886 C C . LEU B 1 6 ? 11.414 -22.094 -17.406 1 97.38 6 LEU B C 1
ATOM 888 O O . LEU B 1 6 ? 10.852 -21.453 -18.297 1 97.38 6 LEU B O 1
ATOM 892 N N . GLN B 1 7 ? 10.758 -22.641 -16.375 1 98.25 7 GLN B N 1
ATOM 893 C CA . GLN B 1 7 ? 9.344 -22.375 -16.156 1 98.25 7 GLN B CA 1
ATOM 894 C C . GLN B 1 7 ? 9.078 -20.875 -16.016 1 98.25 7 GLN B C 1
ATOM 896 O O . GLN B 1 7 ? 8.125 -20.344 -16.578 1 98.25 7 GLN B O 1
ATOM 901 N N . ILE B 1 8 ? 9.906 -20.234 -15.273 1 98.31 8 ILE B N 1
ATOM 902 C CA . ILE B 1 8 ? 9.766 -18.797 -15.039 1 98.31 8 ILE B CA 1
ATOM 903 C C . ILE B 1 8 ? 9.883 -18.047 -16.359 1 98.31 8 ILE B C 1
ATOM 905 O O . ILE B 1 8 ? 9.062 -17.172 -16.656 1 98.31 8 ILE B O 1
ATOM 909 N N . LYS B 1 9 ? 10.922 -18.359 -17.094 1 97.25 9 LYS B N 1
ATOM 910 C CA . LYS B 1 9 ? 11.125 -17.703 -18.391 1 97.25 9 LYS B CA 1
ATOM 911 C C . LYS B 1 9 ? 9.883 -17.828 -19.266 1 97.25 9 LYS B C 1
ATOM 913 O O . LYS B 1 9 ? 9.445 -16.828 -19.859 1 97.25 9 LYS B O 1
ATOM 918 N N . THR B 1 10 ? 9.305 -18.938 -19.375 1 98.19 10 THR B N 1
ATOM 919 C CA . THR B 1 10 ? 8.109 -19.203 -20.172 1 98.19 10 THR B CA 1
ATOM 920 C C . THR B 1 10 ? 6.922 -18.406 -19.656 1 98.19 10 THR B C 1
ATOM 922 O O . THR B 1 10 ? 6.199 -17.781 -20.422 1 98.19 10 THR B O 1
ATOM 925 N N . LEU B 1 11 ? 6.742 -18.438 -18.375 1 98.44 11 LEU B N 1
ATOM 926 C CA . LEU B 1 11 ? 5.562 -17.828 -17.781 1 98.44 11 LEU B CA 1
ATOM 927 C C . LEU B 1 11 ? 5.676 -16.297 -17.797 1 98.44 11 LEU B C 1
ATOM 929 O O . LEU B 1 11 ? 4.668 -15.602 -17.922 1 98.44 11 LEU B O 1
ATOM 933 N N . VAL B 1 12 ? 6.91 -15.773 -17.625 1 98.38 12 VAL B N 1
ATOM 934 C CA . VAL B 1 12 ? 7.125 -14.328 -17.688 1 98.38 12 VAL B CA 1
ATOM 935 C C . VAL B 1 12 ? 6.68 -13.797 -19.047 1 98.38 12 VAL B C 1
ATOM 937 O O . VAL B 1 12 ? 6.137 -12.688 -19.141 1 98.38 12 VAL B O 1
ATOM 940 N N . ALA B 1 13 ? 6.855 -14.578 -20.078 1 98 13 ALA B N 1
ATOM 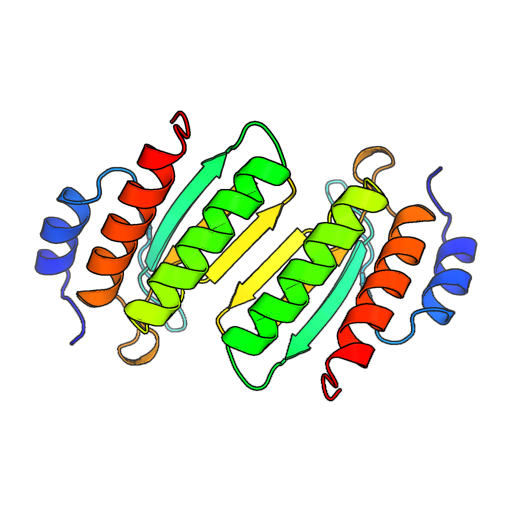941 C CA . ALA B 1 13 ? 6.453 -14.188 -21.438 1 98 13 ALA B CA 1
ATOM 942 C C . ALA B 1 13 ? 4.941 -13.969 -21.516 1 98 13 ALA B C 1
ATOM 944 O O . ALA B 1 13 ? 4.461 -13.203 -22.344 1 98 13 ALA B O 1
ATOM 945 N N . ALA B 1 14 ? 4.211 -14.594 -20.672 1 97.69 14 ALA B N 1
ATOM 946 C CA . ALA B 1 14 ? 2.75 -14.508 -20.656 1 97.69 14 ALA B CA 1
ATOM 947 C C . ALA B 1 14 ? 2.273 -13.266 -19.922 1 97.69 14 ALA B C 1
ATOM 949 O O . ALA B 1 14 ? 1.1 -12.898 -20 1 97.69 14 ALA B O 1
ATOM 950 N N . VAL B 1 15 ? 3.084 -12.602 -19.156 1 98.19 15 VAL B N 1
ATOM 951 C CA . VAL B 1 15 ? 2.785 -11.359 -18.453 1 98.19 15 VAL B CA 1
ATOM 952 C C . VAL B 1 15 ? 3.842 -10.312 -18.797 1 98.19 15 VAL B C 1
ATOM 954 O O . VAL B 1 15 ? 4.539 -9.812 -17.906 1 98.19 15 VAL B O 1
ATOM 957 N N . PRO B 1 16 ? 3.852 -9.844 -19.969 1 96.88 16 PRO B N 1
ATOM 958 C CA . PRO B 1 16 ? 4.98 -9.086 -20.516 1 96.88 16 PRO B CA 1
ATOM 959 C C . PRO B 1 16 ? 5.141 -7.715 -19.844 1 96.88 16 PRO B C 1
ATOM 961 O O . PRO B 1 16 ? 6.203 -7.098 -19.953 1 96.88 16 PRO B O 1
ATOM 964 N N . LYS B 1 17 ? 4.184 -7.223 -19.203 1 97.25 17 LYS B N 1
ATOM 965 C CA . LYS B 1 17 ? 4.293 -5.91 -18.578 1 97.25 17 LYS B CA 1
ATOM 966 C C . LYS B 1 17 ? 4.863 -6.027 -17.156 1 97.25 17 LYS B C 1
ATOM 968 O O . LYS B 1 17 ? 5.207 -5.023 -16.531 1 97.25 17 LYS B O 1
ATOM 973 N N . TRP B 1 18 ? 4.84 -7.207 -16.641 1 98.56 18 TRP B N 1
ATOM 974 C CA . TRP B 1 18 ? 5.457 -7.461 -15.336 1 98.56 18 TRP B CA 1
ATOM 975 C C . TRP B 1 18 ? 6.957 -7.684 -15.484 1 98.56 18 TRP B C 1
ATOM 977 O O . TRP B 1 18 ? 7.41 -8.328 -16.438 1 98.56 18 TRP B O 1
ATOM 987 N N . GLN B 1 19 ? 7.664 -7.16 -14.555 1 98.69 19 GLN B N 1
ATOM 988 C CA . GLN B 1 19 ? 9.109 -7.328 -14.539 1 98.69 19 GLN B CA 1
ATOM 989 C C . GLN B 1 19 ? 9.531 -8.461 -13.609 1 98.69 19 GLN B C 1
ATOM 991 O O . GLN B 1 19 ? 9.125 -8.492 -12.445 1 98.69 19 GLN B O 1
ATOM 996 N N . PHE B 1 20 ? 10.289 -9.375 -14.117 1 98.56 20 PHE B N 1
ATOM 997 C CA . PHE B 1 20 ? 10.922 -10.391 -13.281 1 98.56 20 PHE B CA 1
ATOM 998 C C . PHE B 1 20 ? 12.148 -9.82 -12.578 1 98.56 20 PHE B C 1
ATOM 1000 O O . PHE B 1 20 ? 13 -9.203 -13.211 1 98.56 20 PHE B O 1
ATOM 1007 N N . VAL B 1 21 ? 12.25 -9.961 -11.297 1 98.25 21 VAL B N 1
ATOM 1008 C CA . VAL B 1 21 ? 13.367 -9.508 -10.477 1 98.25 21 VAL B CA 1
ATOM 1009 C C . VAL B 1 21 ? 13.969 -10.688 -9.727 1 98.25 21 VAL B C 1
ATOM 1011 O O . VAL B 1 21 ? 13.406 -11.156 -8.734 1 98.25 21 VAL B O 1
ATOM 1014 N N . PRO B 1 22 ? 15.07 -11.117 -10.125 1 96.5 22 PRO B N 1
ATOM 1015 C CA . PRO B 1 22 ? 15.703 -12.242 -9.43 1 96.5 22 PRO B CA 1
ATOM 1016 C C . PRO B 1 22 ? 16.219 -11.867 -8.047 1 96.5 22 PRO B C 1
ATOM 1018 O O . PRO B 1 22 ? 16.578 -10.711 -7.809 1 96.5 22 PRO B O 1
ATOM 1021 N N . ALA B 1 23 ? 16.203 -12.891 -7.184 1 94.56 23 ALA B N 1
ATOM 1022 C CA . ALA B 1 23 ? 16.781 -12.695 -5.855 1 94.56 23 ALA B CA 1
ATOM 1023 C C . ALA B 1 23 ? 18.25 -12.352 -5.941 1 94.56 23 ALA B C 1
ATOM 1025 O O . ALA B 1 23 ? 19.016 -12.992 -6.672 1 94.56 23 ALA B O 1
ATOM 1026 N N . ILE B 1 24 ? 18.594 -11.305 -5.227 1 90.75 24 ILE B N 1
ATOM 1027 C CA . ILE B 1 24 ? 19.984 -10.867 -5.281 1 90.75 24 ILE B CA 1
ATOM 1028 C C . ILE B 1 24 ? 20.734 -11.367 -4.047 1 90.75 24 ILE B C 1
ATOM 1030 O O . ILE B 1 24 ? 21.969 -11.43 -4.047 1 90.75 24 ILE B O 1
ATOM 1034 N N . THR B 1 25 ? 20.062 -11.602 -2.986 1 90.12 25 THR B N 1
ATOM 1035 C CA . THR B 1 25 ? 20.641 -12.148 -1.763 1 90.12 25 THR B CA 1
ATOM 1036 C C . THR B 1 25 ? 19.938 -13.445 -1.365 1 90.12 25 THR B C 1
ATOM 1038 O O . THR B 1 25 ? 18.875 -13.766 -1.888 1 90.12 25 THR B O 1
ATOM 1041 N N . ASP B 1 26 ? 20.547 -14.078 -0.464 1 86.06 26 ASP B N 1
ATOM 1042 C CA . ASP B 1 26 ? 20.016 -15.359 -0.015 1 86.06 26 ASP B CA 1
ATOM 1043 C C . ASP B 1 26 ? 18.688 -15.18 0.733 1 86.06 26 ASP B C 1
ATOM 1045 O O . ASP B 1 26 ? 17.891 -16.109 0.824 1 86.06 26 ASP B O 1
ATOM 1049 N N . ASN B 1 27 ? 18.5 -14.023 1.244 1 88.62 27 ASN B N 1
ATOM 1050 C CA . ASN B 1 27 ? 17.312 -13.766 2.037 1 88.62 27 ASN B CA 1
ATOM 1051 C C . ASN B 1 27 ? 16.203 -13.133 1.194 1 88.62 27 ASN B C 1
ATOM 1053 O O . ASN B 1 27 ? 15.148 -12.773 1.718 1 88.62 27 ASN B O 1
ATOM 1057 N N . ALA B 1 28 ? 16.516 -13.055 -0.061 1 92.06 28 ALA B N 1
ATOM 1058 C CA . ALA B 1 28 ? 15.523 -12.469 -0.966 1 92.06 28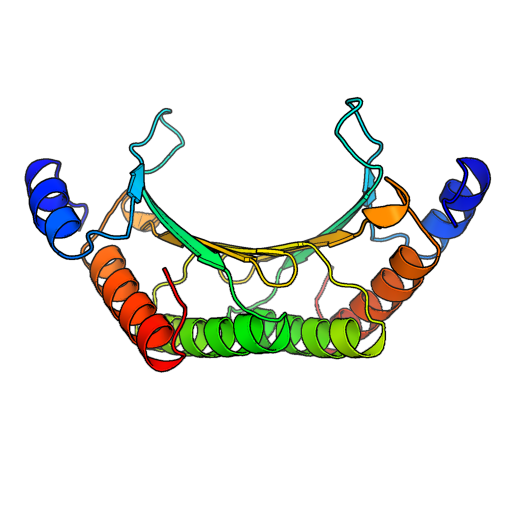 ALA B CA 1
ATOM 1059 C C . ALA B 1 28 ? 14.867 -13.547 -1.827 1 92.06 28 ALA B C 1
ATOM 1061 O O . ALA B 1 28 ? 15.352 -14.672 -1.901 1 92.06 28 ALA B O 1
ATOM 1062 N N . CYS B 1 29 ? 13.75 -13.227 -2.303 1 95.31 29 CYS B N 1
ATOM 1063 C CA . CYS B 1 29 ? 13.023 -14.117 -3.203 1 95.31 29 CYS B CA 1
ATOM 1064 C C . CYS B 1 29 ? 12.93 -13.523 -4.602 1 95.31 29 CYS B C 1
ATOM 1066 O O . CYS B 1 29 ? 12.828 -12.305 -4.754 1 95.31 29 CYS B O 1
ATOM 1068 N N . ASP B 1 30 ? 12.992 -14.484 -5.617 1 97.69 30 ASP B N 1
ATOM 1069 C CA . ASP B 1 30 ? 12.508 -14.039 -6.926 1 97.69 30 ASP B CA 1
ATOM 1070 C C . ASP B 1 30 ? 11.125 -13.398 -6.812 1 97.69 30 ASP B C 1
ATOM 1072 O O . ASP B 1 30 ? 10.289 -13.852 -6.031 1 97.69 30 ASP B O 1
ATOM 1076 N N . LYS B 1 31 ? 10.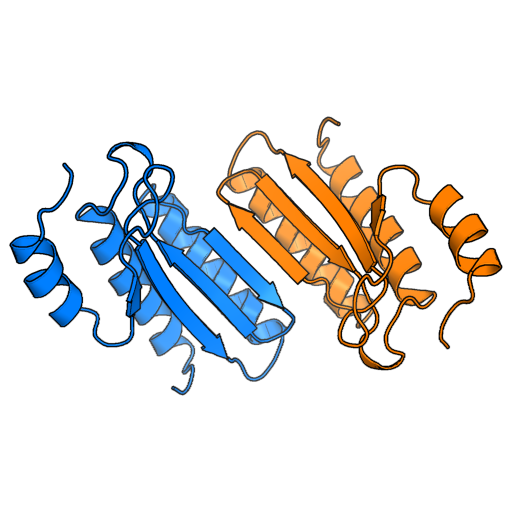977 -12.383 -7.613 1 98.62 31 LYS B N 1
ATOM 1077 C CA . LYS B 1 31 ? 9.664 -11.758 -7.555 1 98.62 31 LYS B CA 1
ATOM 1078 C C . LYS B 1 31 ? 9.281 -11.156 -8.906 1 98.62 31 LYS B C 1
ATOM 1080 O O . LYS B 1 31 ? 10.125 -11.008 -9.789 1 98.62 31 LYS B O 1
ATOM 1085 N N . LEU B 1 32 ? 7.977 -10.93 -9.07 1 98.81 32 LEU B N 1
ATOM 1086 C CA . LEU B 1 32 ? 7.426 -10.094 -10.133 1 98.81 32 LEU B CA 1
ATOM 1087 C C . LEU B 1 32 ? 7.062 -8.711 -9.602 1 98.81 32 LEU B C 1
ATOM 1089 O O . LEU B 1 32 ? 6.523 -8.586 -8.5 1 98.81 32 LEU B O 1
ATOM 1093 N N . THR B 1 33 ? 7.355 -7.695 -10.367 1 98.88 33 THR B N 1
ATOM 1094 C CA . THR B 1 33 ? 6.973 -6.344 -9.977 1 98.88 33 THR B CA 1
ATOM 1095 C C . THR B 1 33 ? 6.262 -5.629 -11.117 1 98.88 33 THR B C 1
ATOM 1097 O O . THR B 1 33 ? 6.488 -5.941 -12.289 1 98.88 33 THR B O 1
ATOM 1100 N N . ARG B 1 34 ? 5.379 -4.754 -10.789 1 98.62 34 ARG B N 1
ATOM 1101 C CA . ARG B 1 34 ? 4.602 -3.957 -11.727 1 98.62 34 ARG B CA 1
ATOM 1102 C C . ARG B 1 34 ? 4.219 -2.611 -11.125 1 98.62 34 ARG B C 1
ATOM 1104 O O . ARG B 1 34 ? 3.85 -2.535 -9.945 1 98.62 34 ARG B O 1
ATOM 1111 N N . LYS B 1 35 ? 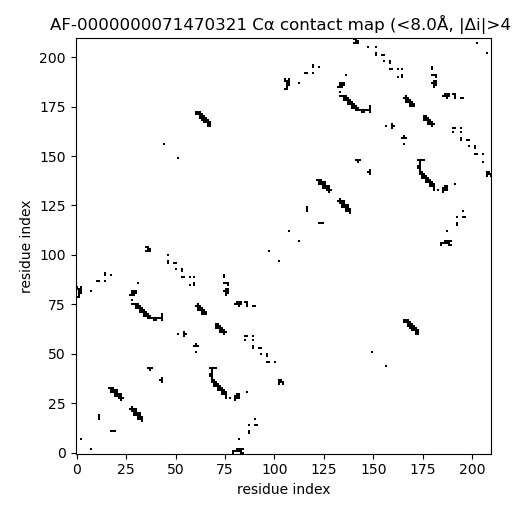4.355 -1.548 -11.93 1 98.44 35 LYS B N 1
ATOM 1112 C CA . LYS B 1 35 ? 4.004 -0.194 -11.508 1 98.44 35 LYS B CA 1
ATOM 1113 C C . LYS B 1 35 ? 2.871 0.368 -12.359 1 98.44 35 LYS B C 1
ATOM 1115 O O . LYS B 1 35 ? 2.859 0.188 -13.586 1 98.44 35 LYS B O 1
ATOM 1120 N N . TYR B 1 36 ? 1.89 0.985 -11.711 1 98.19 36 TYR B N 1
ATOM 1121 C CA . TYR B 1 36 ? 0.763 1.642 -12.367 1 98.19 36 TYR B CA 1
ATOM 1122 C C . TYR B 1 36 ? 0.685 3.111 -11.977 1 98.19 36 TYR B C 1
ATOM 1124 O O . TYR B 1 36 ? 0.949 3.469 -10.82 1 98.19 36 TYR B O 1
ATOM 1132 N N . GLN B 1 37 ? 0.3 3.902 -12.938 1 97.06 37 GLN B N 1
ATOM 1133 C CA . GLN B 1 37 ? -0.024 5.301 -12.68 1 97.06 37 GLN B CA 1
ATOM 1134 C C . GLN B 1 37 ? -1.444 5.629 -13.133 1 97.06 37 GLN B C 1
ATOM 1136 O O . GLN B 1 37 ? -1.808 5.383 -14.281 1 97.06 37 GLN B O 1
ATOM 1141 N N . PHE B 1 38 ? -2.158 6.191 -12.203 1 97.31 38 PHE B N 1
ATOM 1142 C CA . PHE B 1 38 ? -3.549 6.531 -12.477 1 97.31 38 PHE B CA 1
ATOM 1143 C C . PHE B 1 38 ? -3.727 8.039 -12.57 1 97.31 38 PHE B C 1
ATOM 1145 O O . PHE B 1 38 ? -2.781 8.797 -12.344 1 97.31 38 PHE B O 1
ATOM 1152 N N . ARG B 1 39 ? -4.949 8.469 -12.984 1 95.5 39 ARG B N 1
ATOM 1153 C CA . ARG B 1 39 ? -5.219 9.891 -13.148 1 95.5 39 ARG B CA 1
ATOM 1154 C C . ARG B 1 39 ? -5.438 10.57 -11.797 1 95.5 39 ARG B C 1
ATOM 1156 O O . ARG B 1 39 ? -5.227 11.773 -11.656 1 95.5 39 ARG B O 1
ATOM 1163 N N . SER B 1 40 ? -5.875 9.75 -10.812 1 95.69 40 SER B N 1
ATOM 1164 C CA . SER B 1 40 ? -6.227 10.305 -9.508 1 95.69 40 SER B CA 1
ATOM 1165 C C . SER B 1 40 ? -6.086 9.266 -8.406 1 95.69 40 SER B C 1
ATOM 1167 O O . SER B 1 40 ? -5.945 8.07 -8.688 1 95.69 40 SER B O 1
ATOM 1169 N N . PHE B 1 41 ? -6.074 9.758 -7.199 1 96.62 41 PHE B N 1
ATOM 1170 C CA . PHE B 1 41 ? -6.078 8.859 -6.055 1 96.62 41 PHE B CA 1
ATOM 1171 C C . PHE B 1 41 ? -7.32 7.973 -6.07 1 96.62 41 PHE B C 1
ATOM 1173 O O . PHE B 1 41 ? -7.246 6.785 -5.75 1 96.62 41 PHE B O 1
ATOM 1180 N N . GLU B 1 42 ? -8.438 8.539 -6.414 1 95.5 42 GLU B N 1
ATOM 1181 C CA . GLU B 1 42 ? -9.688 7.789 -6.469 1 95.5 42 GLU B CA 1
ATOM 1182 C C . GLU B 1 42 ? -9.578 6.605 -7.422 1 95.5 42 GLU B C 1
ATOM 1184 O O . GLU B 1 42 ? -10.047 5.508 -7.113 1 95.5 42 GLU B O 1
ATOM 1189 N N . GLU B 1 43 ? -9.016 6.797 -8.547 1 96.06 43 GLU B N 1
ATOM 1190 C CA . GLU B 1 43 ? -8.859 5.719 -9.516 1 96.06 43 GLU B CA 1
ATOM 1191 C C . GLU B 1 43 ? -7.895 4.652 -9 1 96.06 43 GLU B C 1
ATOM 1193 O O . GLU B 1 43 ? -8.133 3.457 -9.188 1 96.06 43 GLU B O 1
ATOM 1198 N N . SER B 1 44 ? -6.789 5.125 -8.406 1 97.19 44 SER B N 1
ATOM 1199 C CA . SER B 1 44 ? -5.848 4.148 -7.867 1 97.19 44 SER B CA 1
ATOM 1200 C C . SER B 1 44 ? -6.5 3.289 -6.789 1 97.19 44 SER B C 1
ATOM 1202 O O . SER B 1 44 ? -6.266 2.082 -6.727 1 97.19 44 SER B O 1
ATOM 1204 N N . TRP B 1 45 ? -7.336 3.916 -5.98 1 97.5 45 TRP B N 1
ATOM 1205 C CA . TRP B 1 45 ? -7.977 3.164 -4.906 1 97.5 45 TRP B CA 1
ATOM 1206 C C . TRP B 1 45 ? -9.031 2.213 -5.457 1 97.5 45 TRP B C 1
ATOM 1208 O O . TRP B 1 45 ? -9.227 1.114 -4.934 1 97.5 45 TRP B O 1
ATOM 1218 N N . CYS B 1 46 ? -9.711 2.611 -6.488 1 97.12 46 CYS B N 1
ATOM 1219 C CA . CYS B 1 46 ? -10.625 1.697 -7.164 1 97.12 46 CYS B CA 1
ATOM 1220 C C . CYS B 1 46 ? -9.891 0.464 -7.672 1 97.12 46 CYS B C 1
ATOM 1222 O O . CYS B 1 46 ? -10.359 -0.662 -7.496 1 97.12 46 CYS B O 1
ATOM 1224 N N . PHE B 1 47 ? -8.812 0.662 -8.305 1 98.25 47 PHE B N 1
ATOM 1225 C CA . PHE B 1 47 ? -7.977 -0.425 -8.797 1 98.25 47 PHE B CA 1
ATOM 1226 C C . PHE B 1 47 ? -7.551 -1.34 -7.652 1 98.25 47 PHE B C 1
ATOM 1228 O O . PHE B 1 47 ? -7.703 -2.561 -7.738 1 98.25 47 PHE B O 1
ATOM 1235 N N . LEU B 1 48 ? -7.078 -0.717 -6.582 1 98.5 48 LEU B N 1
ATOM 1236 C CA . LEU B 1 48 ? -6.566 -1.488 -5.453 1 98.5 48 LEU B CA 1
ATOM 1237 C C . LEU B 1 48 ? -7.684 -2.291 -4.793 1 98.5 48 LEU B C 1
ATOM 1239 O O . LEU B 1 48 ? -7.449 -3.402 -4.309 1 98.5 48 LEU B O 1
ATOM 1243 N N . THR B 1 49 ? -8.852 -1.732 -4.758 1 97.56 49 THR B N 1
ATOM 1244 C CA . THR B 1 49 ? -9.984 -2.469 -4.211 1 97.56 49 THR B CA 1
ATOM 1245 C C . THR B 1 49 ? -10.266 -3.723 -5.031 1 97.56 49 THR B C 1
ATOM 1247 O O . THR B 1 49 ? -10.531 -4.789 -4.473 1 97.56 49 THR B O 1
ATOM 1250 N N . ARG B 1 50 ? -10.227 -3.67 -6.301 1 97.75 50 ARG B N 1
ATOM 1251 C CA . ARG B 1 50 ? -10.391 -4.844 -7.148 1 97.75 50 ARG B CA 1
ATOM 1252 C C . ARG B 1 50 ? -9.273 -5.855 -6.914 1 97.75 50 ARG B C 1
ATOM 1254 O O . ARG B 1 50 ? -9.516 -7.059 -6.848 1 97.75 50 ARG B O 1
ATOM 1261 N N . VAL B 1 51 ? -8.078 -5.332 -6.832 1 98.44 51 VAL B N 1
ATOM 1262 C CA . VAL B 1 51 ? -6.938 -6.203 -6.57 1 98.44 51 VAL B CA 1
ATOM 1263 C C . VAL B 1 51 ? -7.141 -6.934 -5.246 1 98.44 51 VAL B C 1
ATOM 1265 O O . VAL B 1 51 ? -6.871 -8.133 -5.145 1 98.44 51 VAL B O 1
ATOM 1268 N N . ALA B 1 52 ? -7.598 -6.219 -4.234 1 98.31 52 ALA B N 1
ATOM 1269 C CA . ALA B 1 52 ? -7.848 -6.82 -2.928 1 98.31 52 ALA B CA 1
ATOM 1270 C C . ALA B 1 52 ? -8.867 -7.957 -3.031 1 98.31 52 ALA B C 1
ATOM 1272 O O . ALA B 1 52 ? -8.688 -9.016 -2.426 1 98.31 52 ALA B O 1
ATOM 1273 N N . MET B 1 53 ? -9.891 -7.785 -3.777 1 96.69 53 MET B N 1
ATOM 1274 C CA . MET B 1 53 ? -10.914 -8.812 -3.969 1 96.69 53 MET B CA 1
ATOM 1275 C C . MET B 1 53 ? -10.328 -10.031 -4.672 1 96.69 53 MET B C 1
ATOM 1277 O O . MET B 1 53 ? -10.609 -11.172 -4.285 1 96.69 53 MET B O 1
ATOM 1281 N N . LYS B 1 54 ? -9.578 -9.812 -5.695 1 97.44 54 LYS B N 1
ATOM 1282 C CA . LYS B 1 54 ? -8.938 -10.914 -6.414 1 97.44 54 LYS B CA 1
ATOM 1283 C C . LYS B 1 54 ? -7.969 -11.672 -5.512 1 97.44 54 LYS B C 1
ATOM 1285 O O . LYS B 1 54 ? -7.867 -12.898 -5.594 1 97.44 54 LYS B O 1
ATOM 1290 N N . SER B 1 55 ? -7.168 -10.922 -4.695 1 97.38 55 SER B N 1
ATOM 1291 C CA . SER B 1 55 ? -6.25 -11.523 -3.732 1 97.38 55 SER B CA 1
ATOM 1292 C C . SER B 1 55 ? -6.977 -12.484 -2.799 1 97.38 55 SER B C 1
ATOM 1294 O O . SER B 1 55 ? -6.5 -13.594 -2.551 1 97.38 55 SER B O 1
ATOM 1296 N N . HIS B 1 56 ? -8.102 -12.008 -2.301 1 94.31 56 HIS B N 1
ATOM 1297 C CA . HIS B 1 56 ? -8.898 -12.82 -1.394 1 94.31 56 HIS B CA 1
ATOM 1298 C C . HIS B 1 56 ? -9.391 -14.094 -2.082 1 94.31 56 HIS B C 1
ATOM 1300 O O . HIS B 1 56 ? -9.312 -15.18 -1.511 1 94.31 56 HIS B O 1
ATOM 1306 N N . LYS B 1 57 ? -9.852 -13.992 -3.279 1 94.94 57 LYS B N 1
ATOM 1307 C CA . LYS B 1 57 ? -10.391 -15.117 -4.043 1 94.94 57 LYS B CA 1
ATOM 1308 C C . LYS B 1 57 ? -9.305 -16.141 -4.332 1 94.94 57 LYS B C 1
ATOM 1310 O O . LYS B 1 57 ? -9.531 -17.359 -4.207 1 94.94 57 LYS B O 1
ATOM 1315 N N . LEU B 1 58 ? -8.133 -15.688 -4.668 1 96.38 58 LEU B N 1
ATOM 1316 C CA . LEU B 1 58 ? -7.051 -16.578 -5.082 1 96.38 58 LEU B CA 1
ATOM 1317 C C . LEU B 1 58 ? -6.262 -17.062 -3.875 1 96.38 58 LEU B C 1
ATOM 1319 O O . LEU B 1 58 ? -5.5 -18.031 -3.979 1 96.38 58 LEU B O 1
ATOM 1323 N N . GLY B 1 59 ? -6.402 -16.344 -2.74 1 96 59 GLY B N 1
ATOM 1324 C CA . GLY B 1 59 ? -5.602 -16.672 -1.569 1 96 59 GLY B CA 1
ATOM 1325 C C . GLY B 1 59 ? -4.133 -16.312 -1.735 1 96 59 GLY B C 1
ATOM 1326 O O . GLY B 1 59 ? -3.26 -17.016 -1.204 1 96 59 GLY B O 1
ATOM 1327 N N . HIS B 1 60 ? -3.832 -15.406 -2.525 1 98 60 HIS B N 1
ATOM 1328 C CA . HIS B 1 60 ? -2.49 -14.906 -2.793 1 98 60 HIS B CA 1
ATOM 1329 C C . HIS B 1 60 ? -2.463 -13.375 -2.791 1 98 60 HIS B C 1
ATOM 1331 O O . HIS B 1 60 ? -3.207 -12.734 -3.539 1 98 60 HIS B O 1
ATOM 1337 N N . HIS B 1 61 ? -1.616 -12.812 -1.886 1 98.12 61 HIS B N 1
ATOM 1338 C CA . HIS B 1 61 ? -1.654 -11.375 -1.636 1 98.12 61 HIS B CA 1
ATOM 1339 C C . HIS B 1 61 ? -0.356 -10.711 -2.074 1 98.12 61 HIS B C 1
ATOM 1341 O O . HIS B 1 61 ? 0.729 -11.109 -1.651 1 98.12 61 HIS B O 1
ATOM 1347 N N . PRO B 1 62 ? -0.454 -9.688 -2.887 1 98.69 62 PRO B N 1
ATOM 1348 C CA . PRO B 1 62 ? 0.746 -8.938 -3.264 1 98.69 62 PRO B CA 1
ATOM 1349 C C . PRO B 1 62 ? 1.238 -8.008 -2.152 1 98.69 62 PRO B C 1
ATOM 1351 O O . PRO B 1 62 ? 0.473 -7.66 -1.25 1 98.69 62 PRO B O 1
ATOM 1354 N N . LEU B 1 63 ? 2.543 -7.707 -2.191 1 98.75 63 LEU B N 1
ATOM 1355 C CA . LEU B 1 63 ? 2.977 -6.477 -1.541 1 98.75 63 LEU B CA 1
ATOM 1356 C C . LEU B 1 63 ? 2.473 -5.254 -2.299 1 98.75 63 LEU B C 1
ATOM 1358 O O . LEU B 1 63 ? 2.631 -5.164 -3.52 1 98.75 63 LEU B O 1
ATOM 1362 N N . ILE B 1 64 ? 1.828 -4.328 -1.606 1 98.94 64 ILE B N 1
ATOM 1363 C CA . ILE B 1 64 ? 1.248 -3.131 -2.205 1 98.94 64 ILE B CA 1
ATOM 1364 C C . ILE B 1 64 ? 1.99 -1.893 -1.708 1 98.94 64 ILE B C 1
ATOM 1366 O O . ILE B 1 64 ? 2.17 -1.712 -0.501 1 98.94 64 ILE B O 1
ATOM 1370 N N . LYS B 1 65 ? 2.479 -1.127 -2.574 1 98.88 65 LYS B N 1
ATOM 1371 C CA . LYS B 1 65 ? 2.922 0.236 -2.299 1 98.88 65 LYS B CA 1
ATOM 1372 C C . LYS B 1 65 ? 2.094 1.253 -3.08 1 98.88 65 LYS B C 1
ATOM 1374 O O . LYS B 1 65 ? 1.918 1.118 -4.293 1 98.88 65 LYS B O 1
ATOM 1379 N N . ASN B 1 66 ? 1.543 2.184 -2.354 1 98.75 66 ASN B N 1
ATOM 1380 C CA . ASN B 1 66 ? 0.694 3.195 -2.975 1 98.75 66 ASN B CA 1
ATOM 1381 C C . ASN B 1 66 ? 1.054 4.598 -2.5 1 98.75 66 ASN B C 1
ATOM 1383 O O . ASN B 1 66 ? 1.079 4.863 -1.296 1 98.75 66 ASN B O 1
ATOM 1387 N N . LEU B 1 67 ? 1.371 5.48 -3.383 1 98.12 67 LEU B N 1
ATOM 1388 C CA . LEU B 1 67 ? 1.557 6.906 -3.133 1 98.12 67 LEU B CA 1
ATOM 1389 C C . LEU B 1 67 ? 0.697 7.738 -4.078 1 98.12 67 LEU B C 1
ATOM 1391 O O . LEU B 1 67 ? 1.025 7.887 -5.258 1 98.12 67 LEU B O 1
ATOM 1395 N N . TYR B 1 68 ? -0.38 8.242 -3.508 1 96.56 68 TYR B N 1
ATOM 1396 C CA . TYR B 1 68 ? -1.374 9.008 -4.258 1 96.56 68 TYR B CA 1
ATOM 1397 C C . TYR B 1 68 ? -1.889 8.203 -5.449 1 96.56 68 TYR B C 1
ATOM 1399 O O . TYR B 1 68 ? -2.613 7.223 -5.277 1 96.56 68 TYR B O 1
ATOM 1407 N N . ASN B 1 69 ? -1.425 8.539 -6.668 1 96.94 69 ASN B N 1
ATOM 1408 C CA . ASN B 1 69 ? -2.004 7.898 -7.844 1 96.94 69 ASN B CA 1
ATOM 1409 C C . ASN B 1 69 ? -1.039 6.891 -8.461 1 96.94 69 ASN B C 1
ATOM 1411 O O . ASN B 1 69 ? -1.227 6.465 -9.609 1 96.94 69 ASN B O 1
ATOM 1415 N N . VAL B 1 70 ? 0.02 6.547 -7.707 1 98.06 70 VAL B N 1
ATOM 1416 C CA . VAL B 1 70 ? 0.998 5.566 -8.172 1 98.06 70 VAL B CA 1
ATOM 1417 C C . VAL B 1 70 ? 0.91 4.305 -7.32 1 98.06 70 VAL B C 1
ATOM 1419 O O . VAL B 1 70 ? 0.919 4.379 -6.086 1 98.06 70 VAL B O 1
ATOM 1422 N N . VAL B 1 71 ? 0.767 3.141 -7.988 1 98.62 71 VAL B N 1
ATOM 1423 C CA . VAL B 1 71 ? 0.687 1.849 -7.316 1 98.62 71 VAL B CA 1
ATOM 1424 C C . VAL B 1 71 ? 1.83 0.951 -7.781 1 98.62 71 VAL B C 1
ATOM 1426 O O . VAL B 1 71 ? 2.047 0.785 -8.984 1 98.62 71 VAL B O 1
ATOM 1429 N N . GLU B 1 72 ? 2.586 0.47 -6.867 1 98.88 72 GLU B N 1
ATOM 1430 C CA . GLU B 1 72 ? 3.586 -0.561 -7.133 1 98.88 72 GLU B CA 1
ATOM 1431 C C . GLU B 1 72 ? 3.223 -1.872 -6.441 1 98.88 72 GLU B C 1
ATOM 1433 O O . GLU B 1 72 ? 2.889 -1.882 -5.254 1 98.88 72 GLU B O 1
ATOM 1438 N N . LEU B 1 73 ? 3.271 -2.959 -7.215 1 98.88 73 LEU B N 1
ATOM 1439 C CA . LEU B 1 73 ? 2.932 -4.273 -6.68 1 98.88 73 LEU B CA 1
ATOM 1440 C C . LEU B 1 73 ? 4.105 -5.238 -6.82 1 98.88 73 LEU B C 1
ATOM 1442 O O . LEU B 1 73 ? 4.828 -5.203 -7.82 1 98.88 73 LEU B O 1
ATOM 1446 N N . GLU B 1 74 ? 4.297 -6.07 -5.844 1 98.88 74 GLU B N 1
ATOM 1447 C CA . GLU B 1 74 ? 5.23 -7.191 -5.898 1 98.88 74 GLU B CA 1
ATOM 1448 C C . GLU B 1 74 ? 4.527 -8.516 -5.613 1 98.88 74 GLU B C 1
ATOM 1450 O O . GLU B 1 74 ? 3.684 -8.594 -4.715 1 98.88 74 GLU B O 1
ATOM 1455 N N . LEU B 1 75 ? 4.848 -9.539 -6.441 1 98.75 75 LEU B N 1
ATOM 1456 C CA . LEU B 1 75 ? 4.316 -10.883 -6.262 1 98.75 75 LEU B CA 1
ATOM 1457 C C . LEU B 1 75 ? 5.441 -11.883 -6.031 1 98.75 75 LEU B C 1
ATOM 1459 O O . LEU B 1 75 ? 6.422 -11.906 -6.785 1 98.75 75 LEU B O 1
ATOM 1463 N N . THR B 1 76 ? 5.375 -12.633 -5.039 1 98.5 76 THR B N 1
ATOM 1464 C CA . THR B 1 76 ? 6.223 -13.773 -4.727 1 98.5 76 THR B CA 1
ATOM 1465 C C . THR B 1 76 ? 5.508 -14.742 -3.791 1 98.5 76 THR B C 1
ATOM 1467 O O . THR B 1 76 ? 4.539 -14.367 -3.127 1 98.5 76 THR B O 1
ATOM 1470 N N . THR B 1 77 ? 5.848 -15.953 -3.803 1 97.88 77 THR B N 1
ATOM 1471 C CA . THR B 1 77 ? 5.324 -16.953 -2.867 1 97.88 77 THR B CA 1
ATOM 1472 C C . THR B 1 77 ? 6.348 -17.266 -1.781 1 97.88 77 THR B C 1
ATOM 1474 O O . THR B 1 77 ? 7.277 -18.031 -2.004 1 97.88 77 THR B O 1
ATOM 1477 N N . HIS B 1 78 ? 6.082 -16.719 -0.599 1 93.88 78 HIS B N 1
ATOM 1478 C CA . HIS B 1 78 ? 7.047 -16.797 0.491 1 93.88 78 HIS B CA 1
ATOM 1479 C C . HIS B 1 78 ? 7.266 -18.234 0.931 1 93.88 78 HIS B C 1
ATOM 1481 O O . HIS B 1 78 ? 8.383 -18.625 1.275 1 93.88 78 HIS B O 1
ATOM 1487 N N . ASP B 1 79 ? 6.223 -19.047 0.837 1 93.81 79 ASP B N 1
ATOM 1488 C CA . ASP B 1 79 ? 6.273 -20.422 1.321 1 93.81 79 ASP B CA 1
ATOM 1489 C C . ASP B 1 79 ? 7.273 -21.25 0.516 1 93.81 79 ASP B C 1
ATOM 1491 O O . ASP B 1 79 ? 7.844 -22.219 1.03 1 93.81 79 ASP B O 1
ATOM 1495 N N . VAL B 1 80 ? 7.492 -20.906 -0.698 1 95.5 80 VAL B N 1
ATOM 1496 C CA . VAL B 1 80 ? 8.383 -21.703 -1.544 1 95.5 80 VAL B CA 1
ATOM 1497 C C . VAL B 1 80 ? 9.68 -20.922 -1.789 1 95.5 80 VAL B C 1
ATOM 1499 O O . VAL B 1 80 ? 10.523 -21.359 -2.574 1 95.5 80 VAL B O 1
ATOM 1502 N N . GLN B 1 81 ? 9.758 -19.688 -1.204 1 94.25 81 GLN B N 1
ATOM 1503 C CA . GLN B 1 81 ? 10.93 -18.828 -1.3 1 94.25 81 GLN B CA 1
ATOM 1504 C C . GLN B 1 81 ? 11.234 -18.484 -2.754 1 94.25 81 GLN B C 1
ATOM 1506 O O . GLN B 1 81 ? 12.375 -18.625 -3.205 1 94.25 81 GLN B O 1
ATOM 1511 N N . GLY B 1 82 ? 10.234 -18.062 -3.445 1 97.38 82 GLY B N 1
ATOM 1512 C CA . GLY B 1 82 ? 10.344 -17.734 -4.859 1 97.38 82 GLY B CA 1
ATOM 1513 C C . GLY B 1 82 ? 8.992 -17.609 -5.543 1 97.38 82 GLY B C 1
ATOM 1514 O O . GLY B 1 82 ? 8.031 -17.125 -4.945 1 97.38 82 GLY B O 1
ATOM 1515 N N . LEU B 1 83 ? 9.023 -18 -6.836 1 98.69 83 LEU B N 1
ATOM 1516 C CA . LEU B 1 83 ? 7.801 -17.859 -7.625 1 98.69 83 LEU B CA 1
ATOM 1517 C C . LEU B 1 83 ? 7.094 -19.203 -7.777 1 98.69 83 LEU B C 1
ATOM 1519 O O . LEU B 1 83 ? 7.746 -20.234 -7.934 1 98.69 83 LEU B O 1
ATOM 1523 N N . SER B 1 84 ? 5.824 -19.203 -7.695 1 98.69 84 SER B N 1
ATOM 1524 C CA . SER B 1 84 ? 4.941 -20.312 -8.016 1 98.69 84 SER B CA 1
ATOM 1525 C C . SER B 1 84 ? 3.938 -19.938 -9.102 1 98.69 84 SER B C 1
ATOM 1527 O O . SER B 1 84 ? 3.896 -18.781 -9.531 1 98.69 84 SER B O 1
ATOM 1529 N N . GLU B 1 85 ? 3.137 -20.891 -9.516 1 98.19 85 GLU B N 1
ATOM 1530 C CA . GLU B 1 85 ? 2.133 -20.625 -10.539 1 98.19 85 GLU B CA 1
ATOM 1531 C C . GLU B 1 85 ? 1.134 -19.562 -10.07 1 98.19 85 GLU B C 1
ATOM 1533 O O . GLU B 1 85 ? 0.575 -18.828 -10.883 1 98.19 85 GLU B O 1
ATOM 1538 N N . LEU B 1 86 ? 0.885 -19.469 -8.75 1 98.31 86 LEU B N 1
ATOM 1539 C CA . LEU B 1 86 ? -0.068 -18.516 -8.188 1 98.31 86 LEU B CA 1
ATOM 1540 C C . LEU B 1 86 ? 0.35 -17.078 -8.484 1 98.31 86 LEU B C 1
ATOM 1542 O O . LEU B 1 86 ? -0.501 -16.203 -8.664 1 98.31 86 LEU B O 1
ATOM 1546 N N . ASP B 1 87 ? 1.596 -16.859 -8.477 1 98.75 87 ASP B N 1
ATOM 1547 C CA . ASP B 1 87 ? 2.09 -15.508 -8.773 1 98.75 87 ASP B CA 1
ATOM 1548 C C . ASP B 1 87 ? 1.671 -15.062 -10.172 1 98.75 87 ASP B C 1
ATOM 1550 O O . ASP B 1 87 ? 1.251 -13.922 -10.359 1 98.75 87 ASP B O 1
ATOM 1554 N N . PHE B 1 88 ? 1.742 -15.945 -11.109 1 98.81 88 PHE B N 1
ATOM 1555 C CA . PHE B 1 88 ? 1.418 -15.602 -12.484 1 98.81 88 PHE B CA 1
ATOM 1556 C C . PHE B 1 88 ? -0.091 -15.539 -12.688 1 98.81 88 PHE B C 1
ATOM 1558 O O . PHE B 1 88 ? -0.583 -14.711 -13.461 1 98.81 88 PHE B O 1
ATOM 1565 N N . LYS B 1 89 ? -0.782 -16.406 -12.008 1 98.5 89 LYS B N 1
ATOM 1566 C CA . LYS B 1 89 ? -2.236 -16.297 -12.023 1 98.5 89 LYS B CA 1
ATOM 1567 C C . LYS B 1 89 ? -2.689 -14.938 -11.477 1 98.5 89 LYS B C 1
ATOM 1569 O O . LYS B 1 89 ? -3.559 -14.289 -12.055 1 98.5 89 LYS B O 1
ATOM 1574 N N . MET B 1 90 ? -2.104 -14.539 -10.398 1 98.75 90 MET B N 1
ATOM 1575 C CA . MET B 1 90 ? -2.422 -13.25 -9.789 1 98.75 90 MET B CA 1
ATOM 1576 C C . MET B 1 90 ? -2.053 -12.102 -10.727 1 98.75 90 MET B C 1
ATOM 1578 O O . MET B 1 90 ? -2.826 -11.156 -10.891 1 98.75 90 MET B O 1
ATOM 1582 N N . ALA B 1 91 ? -0.904 -12.164 -11.273 1 98.75 91 ALA B N 1
ATOM 1583 C CA . ALA B 1 91 ? -0.446 -11.125 -12.203 1 98.75 91 ALA B CA 1
ATOM 1584 C C . ALA B 1 91 ? -1.444 -10.93 -13.336 1 98.75 91 ALA B C 1
ATOM 1586 O O . ALA B 1 91 ? -1.792 -9.797 -13.672 1 98.75 91 ALA B O 1
ATOM 1587 N N . LYS B 1 92 ? -1.869 -12.031 -13.914 1 98.25 92 LYS B N 1
ATOM 1588 C CA . LYS B 1 92 ? -2.842 -11.961 -15 1 98.25 92 LYS B CA 1
ATOM 1589 C C . LYS B 1 92 ? -4.148 -11.336 -14.531 1 98.25 92 LYS B C 1
ATOM 1591 O O . LYS B 1 92 ? -4.742 -10.516 -15.234 1 98.25 92 LYS B O 1
ATOM 1596 N N . SER B 1 93 ? -4.551 -11.727 -13.391 1 97.88 93 SER B N 1
ATOM 1597 C CA . SER B 1 93 ? -5.773 -11.18 -12.812 1 97.88 93 SER B CA 1
ATOM 1598 C C . SER B 1 93 ? -5.656 -9.68 -12.586 1 97.88 93 SER B C 1
ATOM 1600 O O . SER B 1 93 ? -6.602 -8.93 -12.844 1 97.88 93 SER B O 1
ATOM 1602 N N . ILE B 1 94 ? -4.566 -9.234 -12.062 1 98.38 94 ILE B N 1
ATOM 1603 C CA . ILE B 1 94 ? -4.324 -7.82 -11.789 1 98.38 94 ILE B CA 1
ATOM 1604 C C . ILE B 1 94 ? -4.301 -7.039 -13.102 1 98.38 94 ILE B C 1
ATOM 1606 O O . ILE B 1 94 ? -4.875 -5.949 -13.188 1 98.38 94 ILE B O 1
ATOM 1610 N N . GLU B 1 95 ? -3.682 -7.602 -14.133 1 97.56 95 GLU B N 1
ATOM 1611 C CA . GLU B 1 95 ? -3.666 -6.949 -15.438 1 97.56 95 GLU B CA 1
ATOM 1612 C C . GLU B 1 95 ? -5.078 -6.7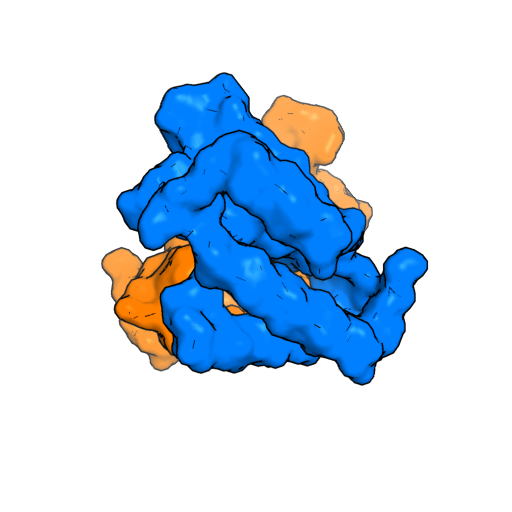85 -15.992 1 97.56 95 GLU B C 1
ATOM 1614 O O . GLU B 1 95 ? -5.395 -5.762 -16.594 1 97.56 95 GLU B O 1
ATOM 1619 N N . LYS B 1 96 ? -5.848 -7.793 -15.828 1 95.75 96 LYS B N 1
ATOM 1620 C CA . LYS B 1 96 ? -7.234 -7.703 -16.281 1 95.75 96 LYS B CA 1
ATOM 1621 C C . LYS B 1 96 ? -7.965 -6.562 -15.578 1 95.75 96 LYS B C 1
ATOM 1623 O O . LYS B 1 96 ? -8.695 -5.801 -16.219 1 95.75 96 LYS B O 1
ATOM 1628 N N . ALA B 1 97 ? -7.773 -6.453 -14.273 1 96.06 97 ALA B N 1
ATOM 1629 C CA . ALA B 1 97 ? -8.383 -5.371 -13.508 1 96.06 97 ALA B CA 1
ATOM 1630 C C . ALA B 1 97 ? -7.918 -4.008 -14.016 1 96.06 97 ALA B C 1
ATOM 1632 O O . ALA B 1 97 ? -8.719 -3.084 -14.156 1 96.06 97 ALA B O 1
ATOM 1633 N N . ALA B 1 98 ? -6.625 -3.834 -14.211 1 96.62 98 ALA B N 1
ATOM 1634 C CA . ALA B 1 98 ? -6.055 -2.582 -14.703 1 96.62 98 ALA B CA 1
ATOM 1635 C C . ALA B 1 98 ? -6.629 -2.221 -16.078 1 96.62 98 ALA B C 1
ATOM 1637 O O . ALA B 1 98 ? -6.961 -1.061 -16.328 1 96.62 98 ALA B O 1
ATOM 1638 N N . ASN B 1 99 ? -6.77 -3.203 -16.938 1 94.31 99 ASN B N 1
ATOM 1639 C CA . ASN B 1 99 ? -7.301 -2.994 -18.281 1 94.31 99 ASN B CA 1
ATOM 1640 C C . ASN B 1 99 ? -8.758 -2.549 -18.25 1 94.31 99 ASN B C 1
ATOM 1642 O O . ASN B 1 99 ? -9.172 -1.708 -19.047 1 94.31 99 ASN B O 1
ATOM 1646 N N . GLN B 1 100 ? -9.469 -3.059 -17.391 1 92.44 100 GLN B N 1
ATOM 1647 C CA . GLN B 1 100 ? -10.883 -2.711 -17.266 1 92.44 100 GLN B CA 1
ATOM 1648 C C . GLN B 1 100 ? -11.055 -1.262 -16.812 1 92.44 100 GLN B C 1
ATOM 1650 O O . GLN B 1 100 ? -12.047 -0.62 -17.156 1 92.44 100 GLN B O 1
ATOM 1655 N N . LEU B 1 101 ? -10.117 -0.73 -16.047 1 91.31 101 LEU B N 1
ATOM 1656 C CA . LEU B 1 101 ? -10.188 0.644 -15.555 1 91.31 101 LEU B CA 1
ATOM 1657 C C . LEU B 1 101 ? -9.555 1.606 -16.562 1 91.31 101 LEU B C 1
ATOM 1659 O O . LEU B 1 101 ? -9.609 2.824 -16.375 1 91.31 101 LEU B O 1
ATOM 1663 N N . GLY B 1 102 ? -8.984 1.104 -17.641 1 85.12 102 GLY B N 1
ATOM 1664 C CA . GLY B 1 102 ? -8.398 1.931 -18.688 1 85.12 102 GLY B CA 1
ATOM 1665 C C . GLY B 1 102 ? -7.082 2.568 -18.281 1 85.12 102 GLY B C 1
ATOM 1666 O O . GLY B 1 102 ? -6.809 3.719 -18.625 1 85.12 102 GLY B O 1
ATOM 1667 N N . VAL B 1 103 ? -6.344 1.935 -17.391 1 79.94 103 VAL B N 1
ATOM 1668 C CA . VAL B 1 103 ? -5.039 2.447 -16.984 1 79.94 103 VAL B CA 1
ATOM 1669 C C . VAL B 1 103 ? -4.109 2.5 -18.188 1 79.94 103 VAL B C 1
ATOM 1671 O O . VAL B 1 103 ? -4.047 1.551 -18.984 1 79.94 103 VAL B O 1
ATOM 1674 N N . LYS B 1 104 ? -3.846 3.645 -18.469 1 62.69 104 LYS B N 1
ATOM 1675 C CA . LYS B 1 104 ? -2.998 3.865 -19.641 1 62.69 104 LYS B CA 1
ATOM 1676 C C . LYS B 1 104 ? -1.545 3.504 -19.344 1 62.69 104 LYS B C 1
ATOM 1678 O O . LYS B 1 104 ? -1.04 3.787 -18.25 1 62.69 104 LYS B O 1
ATOM 1683 N N . ASP B 1 105 ? -0.95 2.537 -20.094 1 63.12 105 ASP B N 1
ATOM 1684 C CA . ASP B 1 105 ? 0.472 2.221 -20 1 63.12 105 ASP B CA 1
ATOM 1685 C C . ASP B 1 105 ? 1.328 3.404 -20.438 1 63.12 105 ASP B C 1
ATOM 1687 O O . ASP B 1 105 ? 0.885 4.234 -21.25 1 63.12 105 ASP B O 1
#